Protein AF-A0A382ZMY6-F1 (afdb_monomer)

Organism: NCBI:txid408172

Radius of gyration: 26.21 Å; Cα contacts (8 Å, |Δi|>4): 134; chains: 1; bounding box: 70×37×86 Å

Foldseek 3Di:
DVVVVVVVVVVVVVVVVVCVVVVVVVVVVVLVVQVVVLVVVLVVVLVVLVVVCPPPVNVVPDDPLVSCCVNPPLSVLLSCLPRVLVVLLVVLVVVVVVLVVVCCVPPVVCPVVVVVLVVLLVVLCVVLVVLLLVLLLVLVVLSSVLSVLVVVCVVCVVVCVVVVVVVVSVVVNVVSVVSNVVSVVVNVVSLCVSLVSLVVVLVVVVVVVVVVVVVVVDPPCDVVVVVSSVVSSVSVSVSSSSNSVSVSSNSSSVSD

Secondary structure (DSSP, 8-state):
-HHHHHHHHHHHHHHHHHHHHHHHHHHHHHHHHHHHHHHHHHHHHHHHHHHHHTSHHHHTTS-HHHHHHIIIIIHHHHHIIIIIHHHHHHHHHHHHHHHHHHHHHH-GGGTTHHHHHHHHHHHHHHHHHHHHHHHHHHHHHHHHHHHHHHHHHHHTHHHHHHTT-HHHHHHHHHHHHHHHHHHHHHHHHHHHHHHHHHHHHHHHHHHHHHHHHHHTT-TT--HHHHHHHHHHHHHHHHHHHHHHHHHHHH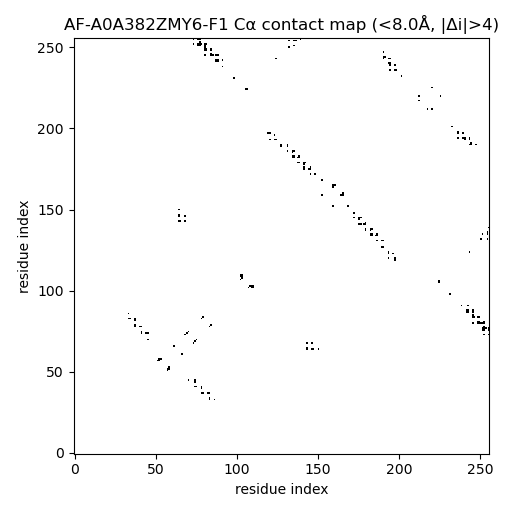HHHHH-

Sequence (256 aa):
EYLSFLQNKAYITLIFLSFYLIKPIALASLIYKLQKTVGQAHTRLLSDIFSKSFDVDVYSKEKSSNLIRIYSRDSLVFIHSFLVQASVLATELVIFIFLFSGIVYYQPGAIWLFPILATLVFIGYYLIKKRVTIWSKDIQKYDSKMIKGIQESHSAHDEITIYQVFNGFSLRMKDIFNRKTSTYAKVESLMQMPRLLLETILIVLIVLTVYYASQMNSEIINPSTAVFIVVAVFRLLPMANKATQSLGWFRNGMVA

Nearest PDB structures (foldseek):
  9csi-assembly1_A  TM=7.922E-01  e=1.158E-04  Acinetobacter baumannii
  6qv1-assembly1_B  TM=6.874E-01  e=1.623E-04  Thermotoga maritima MSB8
  6rak-assembly1_B  TM=8.448E-01  e=1.425E-03  Thermus thermophilus
  7sgr-assembly1_E  TM=7.506E-01  e=7.606E-04  Escherichia coli CFT073
  6quz-assembly1_B  TM=6.828E-01  e=6.581E-04  Thermotoga maritima MSB8

pLDDT: mean 76.8, std 9.59, range [45.28, 94.0]

Mean predicted aligned error: 10.14 Å

Structure (mmCIF, N/CA/C/O backbone):
data_AF-A0A382ZMY6-F1
#
_entry.id   AF-A0A382ZMY6-F1
#
loop_
_atom_site.group_PDB
_atom_site.id
_atom_site.type_symbol
_atom_site.label_atom_id
_atom_site.label_alt_id
_atom_site.label_comp_id
_atom_site.label_asym_id
_atom_site.label_entity_id
_atom_site.label_seq_id
_atom_site.pdbx_PDB_ins_code
_atom_site.Cartn_x
_atom_site.Cartn_y
_atom_site.Cartn_z
_atom_site.occupancy
_atom_site.B_iso_or_equiv
_atom_site.auth_seq_id
_atom_site.auth_comp_id
_atom_site.auth_asym_id
_atom_site.auth_atom_id
_atom_site.pdbx_PDB_model_num
ATOM 1 N N . GLU A 1 1 ? 23.610 17.994 -45.333 1.00 58.78 1 GLU A N 1
ATOM 2 C CA . GLU A 1 1 ? 23.457 16.829 -44.428 1.00 58.78 1 GLU A CA 1
ATOM 3 C C . GLU A 1 1 ? 23.572 17.149 -42.937 1.00 58.78 1 GLU A C 1
ATOM 5 O O . GLU A 1 1 ? 22.694 16.745 -42.186 1.00 58.78 1 GLU A O 1
ATOM 10 N N . TYR A 1 2 ? 24.587 17.890 -42.474 1.00 50.47 2 TYR A N 1
ATOM 11 C CA . TYR A 1 2 ? 24.759 18.155 -41.032 1.00 50.47 2 TYR A CA 1
ATOM 12 C C . TYR A 1 2 ? 23.632 19.009 -40.409 1.00 50.47 2 TYR A C 1
ATOM 14 O O . TYR A 1 2 ? 23.162 18.718 -39.311 1.00 50.47 2 TYR A O 1
ATOM 22 N N . LEU A 1 3 ? 23.139 20.025 -41.131 1.00 55.62 3 LEU A N 1
ATOM 23 C CA . LEU A 1 3 ? 22.036 20.884 -40.668 1.00 55.62 3 LEU A CA 1
ATOM 24 C C . LEU A 1 3 ? 20.692 20.139 -40.592 1.00 55.62 3 LEU A C 1
ATOM 26 O O . LEU A 1 3 ? 19.954 20.296 -39.622 1.00 55.62 3 LEU A O 1
ATOM 30 N N . SER A 1 4 ? 20.397 19.291 -41.582 1.00 61.28 4 SER A N 1
ATOM 31 C CA . SER A 1 4 ? 19.192 18.452 -41.606 1.00 61.28 4 SER A CA 1
ATOM 32 C C . SER A 1 4 ? 19.229 17.382 -40.510 1.00 61.28 4 SER A C 1
ATOM 34 O O . SER A 1 4 ? 18.206 17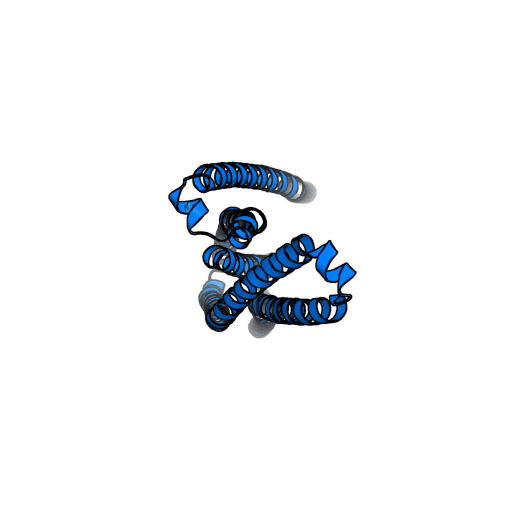.092 -39.900 1.00 61.28 4 SER A O 1
ATOM 36 N N . PHE A 1 5 ? 20.412 16.847 -40.192 1.00 57.53 5 PHE A N 1
ATOM 37 C CA . PHE A 1 5 ? 20.613 15.920 -39.074 1.00 57.53 5 PHE A CA 1
ATOM 38 C C . PHE A 1 5 ? 20.399 16.586 -37.703 1.00 57.53 5 PHE A C 1
ATOM 40 O O . PHE A 1 5 ? 19.744 16.011 -36.831 1.00 57.53 5 PHE A O 1
ATOM 47 N N . LEU A 1 6 ? 20.894 17.816 -37.516 1.00 57.34 6 LEU A N 1
ATOM 48 C CA . LEU A 1 6 ? 20.685 18.596 -36.289 1.00 57.34 6 LEU A CA 1
ATOM 49 C C . LEU A 1 6 ? 19.222 19.020 -36.106 1.00 57.34 6 LEU A C 1
ATOM 51 O O . LEU A 1 6 ? 18.696 18.898 -35.000 1.00 57.34 6 LEU A O 1
ATOM 55 N N . GLN A 1 7 ? 18.542 19.439 -37.178 1.00 70.12 7 GLN A N 1
ATOM 56 C CA . GLN A 1 7 ? 17.104 19.727 -37.136 1.00 70.12 7 GLN A CA 1
ATOM 57 C C . GLN A 1 7 ? 16.299 18.484 -36.745 1.00 70.12 7 GLN A C 1
ATOM 59 O O . GLN A 1 7 ? 15.444 18.572 -35.869 1.00 70.12 7 GLN A O 1
ATOM 64 N N . ASN A 1 8 ? 16.612 17.313 -37.308 1.00 70.44 8 ASN A N 1
ATOM 65 C CA . ASN A 1 8 ? 15.899 16.076 -36.985 1.00 70.44 8 ASN A CA 1
ATOM 66 C C . ASN A 1 8 ? 16.074 15.680 -35.505 1.00 70.44 8 ASN A C 1
ATOM 68 O O . ASN A 1 8 ? 15.110 15.313 -34.834 1.00 70.44 8 ASN A O 1
ATOM 72 N N . LYS A 1 9 ? 17.283 15.847 -34.946 1.00 66.00 9 LYS A N 1
ATOM 73 C CA . LYS A 1 9 ? 17.525 15.652 -33.505 1.00 66.00 9 LYS A CA 1
ATOM 74 C C . LYS A 1 9 ? 16.759 16.649 -32.636 1.00 66.00 9 LYS A C 1
ATOM 76 O O . LYS A 1 9 ? 16.225 16.236 -31.611 1.00 66.00 9 LYS A O 1
ATOM 81 N N . ALA A 1 10 ? 16.677 17.916 -33.044 1.00 71.88 10 ALA A N 1
ATOM 82 C CA . ALA A 1 10 ? 15.918 18.945 -32.332 1.00 71.88 10 ALA A CA 1
ATOM 83 C C . ALA A 1 10 ? 14.402 18.667 -32.333 1.00 71.88 10 ALA A C 1
ATOM 85 O O . ALA A 1 10 ? 13.737 18.861 -31.317 1.00 71.88 10 ALA A O 1
ATOM 86 N N . TYR A 1 11 ? 13.853 18.156 -33.440 1.00 75.44 11 TYR A N 1
ATOM 87 C CA . TYR A 1 11 ? 12.454 17.723 -33.500 1.00 75.44 11 TYR A CA 1
ATOM 88 C C . TYR A 1 11 ? 12.188 16.523 -32.586 1.00 75.44 11 TYR A C 1
ATOM 90 O O . TYR A 1 11 ? 11.213 16.531 -31.835 1.00 75.44 11 TYR A O 1
ATOM 98 N N . ILE A 1 12 ? 13.071 15.519 -32.588 1.00 69.94 12 ILE A N 1
ATOM 99 C CA . ILE A 1 12 ? 12.940 14.341 -31.717 1.00 69.94 12 ILE A CA 1
ATOM 100 C C . ILE A 1 12 ? 13.006 14.745 -30.237 1.00 69.94 12 ILE A C 1
ATOM 102 O O . ILE A 1 12 ? 12.188 14.275 -29.443 1.00 69.94 12 ILE A O 1
ATOM 106 N N . THR A 1 13 ? 13.925 15.636 -29.848 1.00 71.56 13 THR A N 1
ATOM 107 C CA . THR A 1 13 ? 14.010 16.116 -28.460 1.00 71.56 13 THR A CA 1
ATOM 108 C C . THR A 1 13 ? 12.796 16.948 -28.060 1.00 71.56 13 THR A C 1
ATOM 110 O O . THR A 1 13 ? 12.290 16.754 -26.956 1.00 71.56 13 THR A O 1
ATOM 113 N N . LEU A 1 14 ? 12.267 17.805 -28.940 1.00 78.00 14 LEU A N 1
ATOM 114 C CA . LEU A 1 14 ? 11.031 18.557 -28.689 1.00 78.00 14 LEU A CA 1
ATOM 115 C C . LEU A 1 14 ? 9.815 17.643 -28.512 1.00 78.00 14 LEU A C 1
ATOM 117 O O . LEU A 1 14 ? 9.043 17.830 -27.571 1.00 78.00 14 LEU A O 1
ATOM 121 N N . ILE A 1 15 ? 9.662 16.624 -29.363 1.00 75.69 15 ILE A N 1
ATOM 122 C CA . ILE A 1 15 ? 8.586 15.630 -29.242 1.00 75.69 15 ILE A CA 1
ATOM 123 C C . ILE A 1 15 ? 8.706 14.893 -27.906 1.00 75.69 15 ILE A C 1
ATOM 125 O O . ILE A 1 15 ? 7.728 14.798 -27.163 1.00 75.69 15 ILE A O 1
ATOM 129 N N . PHE A 1 16 ? 9.907 14.433 -27.554 1.00 67.94 16 PHE A N 1
ATOM 130 C CA . PHE A 1 16 ? 10.145 13.734 -26.294 1.00 67.94 16 PHE A CA 1
ATOM 131 C C . PHE A 1 16 ? 9.830 14.621 -25.080 1.00 67.94 16 PHE A C 1
ATOM 133 O O . PHE A 1 16 ? 9.148 14.191 -24.149 1.00 67.94 16 PHE A O 1
ATOM 140 N N . LEU A 1 17 ? 10.252 15.886 -25.114 1.00 71.12 17 LEU A N 1
ATOM 141 C CA . LEU A 1 17 ? 10.010 16.850 -24.044 1.00 71.12 17 LEU A CA 1
ATOM 142 C C . LEU A 1 17 ? 8.514 17.181 -23.914 1.00 71.12 17 LEU A C 1
ATOM 144 O O . LEU A 1 17 ? 7.982 17.184 -22.805 1.00 71.12 17 LEU A O 1
ATOM 148 N N . SER A 1 18 ? 7.806 17.343 -25.037 1.00 73.00 18 SER A N 1
ATOM 149 C CA . SER A 1 18 ? 6.352 17.544 -25.046 1.00 73.00 18 SER A CA 1
ATOM 150 C C . SER A 1 18 ? 5.601 16.353 -24.439 1.00 73.00 18 SER A C 1
ATOM 152 O O . SER A 1 18 ? 4.724 16.540 -23.595 1.00 73.00 18 SER A O 1
ATOM 154 N N . PHE A 1 19 ? 6.002 15.119 -24.767 1.00 78.25 19 PHE A N 1
ATOM 155 C CA . PHE A 1 19 ? 5.413 13.911 -24.195 1.00 78.25 19 PHE A CA 1
ATOM 156 C C . PHE A 1 19 ? 5.601 13.855 -22.673 1.00 78.25 19 PHE A C 1
ATOM 158 O O . PHE A 1 19 ? 4.655 13.556 -21.942 1.00 78.25 19 PHE A O 1
ATOM 165 N N . TYR A 1 20 ? 6.796 14.189 -22.178 1.00 72.56 20 TYR A N 1
ATOM 166 C CA . TYR A 1 20 ? 7.088 14.207 -20.743 1.00 72.56 20 TYR A CA 1
ATOM 167 C C . TYR A 1 20 ? 6.368 15.321 -19.974 1.00 72.56 20 TYR A C 1
ATOM 169 O O . TYR A 1 20 ? 6.127 15.144 -18.782 1.00 72.56 20 TYR A O 1
ATOM 177 N N . LEU A 1 21 ? 5.980 16.419 -20.629 1.00 76.06 21 LEU A N 1
ATOM 178 C CA . LEU A 1 21 ? 5.174 17.485 -20.022 1.00 76.06 21 LEU A CA 1
ATOM 179 C C . LEU A 1 21 ? 3.670 17.175 -20.038 1.00 76.06 21 LEU A C 1
ATOM 181 O O . LEU A 1 21 ? 2.973 17.446 -19.061 1.00 76.06 21 LEU A O 1
ATOM 185 N N . ILE A 1 22 ? 3.163 16.563 -21.112 1.00 82.62 22 ILE A N 1
ATOM 186 C CA . ILE A 1 22 ? 1.732 16.248 -21.268 1.00 82.62 22 ILE A CA 1
ATOM 187 C C . ILE A 1 22 ? 1.337 15.028 -20.426 1.00 82.62 22 ILE A C 1
ATOM 189 O O . ILE A 1 22 ? 0.275 15.008 -19.797 1.00 82.62 22 ILE A O 1
ATOM 193 N N . LYS A 1 23 ? 2.196 14.002 -20.374 1.00 79.25 23 LYS A N 1
ATOM 194 C CA . LYS A 1 23 ? 1.919 12.740 -19.674 1.00 79.25 23 LYS A CA 1
ATOM 195 C C . LYS A 1 23 ? 1.529 12.927 -18.194 1.00 79.25 23 LYS A C 1
ATOM 197 O O . LYS A 1 23 ? 0.541 12.314 -17.788 1.00 79.25 23 LYS A O 1
ATOM 202 N N . PRO A 1 24 ? 2.236 13.728 -17.372 1.00 76.44 24 PRO A N 1
ATOM 203 C CA . PRO A 1 24 ? 1.854 13.976 -15.983 1.00 76.44 24 PRO A CA 1
ATOM 204 C C . PRO A 1 24 ? 0.460 14.585 -15.844 1.00 76.44 24 PRO A C 1
ATOM 206 O O . PRO A 1 24 ? -0.291 14.172 -14.967 1.00 76.44 24 PRO A O 1
ATOM 209 N N . ILE A 1 25 ? 0.092 15.512 -16.732 1.00 81.62 25 ILE A N 1
ATOM 210 C CA . ILE A 1 25 ? -1.217 16.177 -16.716 1.00 81.62 25 ILE A CA 1
ATOM 211 C C . ILE A 1 25 ? -2.325 15.165 -17.037 1.00 81.62 25 ILE A C 1
ATOM 213 O O . ILE A 1 25 ? -3.325 15.084 -16.321 1.00 81.62 25 ILE A O 1
ATOM 217 N N . ALA A 1 26 ? -2.123 14.335 -18.066 1.00 81.50 26 ALA A N 1
ATOM 218 C CA . ALA A 1 26 ? -3.061 13.272 -18.425 1.00 81.50 26 ALA A CA 1
ATOM 219 C C . ALA A 1 26 ? -3.229 12.242 -17.291 1.00 81.50 26 ALA A C 1
ATOM 221 O O . ALA A 1 26 ? -4.354 11.885 -16.935 1.00 81.50 26 ALA A O 1
ATOM 222 N N . LEU A 1 27 ? -2.121 11.809 -16.674 1.00 75.19 27 LEU A N 1
ATOM 223 C CA . LEU A 1 27 ? -2.140 10.886 -15.535 1.00 75.19 27 LEU A CA 1
ATOM 224 C C . LEU A 1 27 ? -2.822 11.500 -14.308 1.00 75.19 27 LEU A C 1
ATOM 226 O O . LEU A 1 27 ? -3.622 10.825 -13.667 1.00 75.19 27 LEU A O 1
ATOM 230 N N . ALA A 1 28 ? -2.559 12.770 -13.997 1.00 76.19 28 ALA A N 1
ATOM 231 C CA . ALA A 1 28 ? -3.204 13.470 -12.889 1.00 76.19 28 ALA A CA 1
ATOM 232 C C . ALA A 1 28 ? -4.726 13.559 -13.088 1.00 76.19 28 ALA A C 1
ATOM 234 O O . ALA A 1 28 ? -5.488 13.272 -12.164 1.00 76.19 28 ALA A O 1
ATOM 235 N N . SER A 1 29 ? -5.178 13.871 -14.308 1.00 79.94 29 SER A N 1
ATOM 236 C CA . SER A 1 29 ? -6.606 13.885 -14.651 1.00 79.94 29 SER A CA 1
ATOM 237 C C . SER A 1 29 ? -7.252 12.504 -14.487 1.00 79.94 29 SER A C 1
ATOM 239 O O . SER A 1 29 ? -8.339 12.390 -13.916 1.00 79.94 29 SER A O 1
ATOM 241 N N . LEU A 1 30 ? -6.573 11.444 -14.938 1.00 79.88 30 LEU A N 1
ATOM 242 C CA . LEU A 1 30 ? -7.043 10.067 -14.790 1.00 79.88 30 LEU A CA 1
ATOM 243 C C . LEU A 1 30 ? -7.157 9.674 -13.313 1.00 79.88 30 LEU A C 1
ATOM 245 O O . LEU A 1 30 ? -8.202 9.174 -12.900 1.00 79.88 30 LEU A O 1
ATOM 249 N N . ILE A 1 31 ? -6.127 9.959 -12.510 1.00 76.94 31 ILE A N 1
ATOM 250 C CA . ILE A 1 31 ? -6.124 9.695 -11.064 1.00 76.94 31 ILE A CA 1
ATOM 251 C C . ILE A 1 31 ? -7.288 10.423 -10.387 1.00 76.94 31 ILE A C 1
ATOM 253 O O . ILE A 1 31 ? -8.006 9.815 -9.596 1.00 76.94 31 ILE A O 1
ATOM 257 N N . TYR A 1 32 ? -7.527 11.692 -10.723 1.00 84.75 32 TYR A N 1
ATOM 258 C CA . TYR A 1 32 ? -8.635 12.458 -10.155 1.00 84.75 32 TYR A CA 1
ATOM 259 C C . TYR A 1 32 ? -10.005 11.850 -10.493 1.00 84.75 32 TYR A C 1
ATOM 261 O O . TYR A 1 32 ? -10.823 11.632 -9.598 1.00 84.75 32 TYR A O 1
ATOM 269 N N . LYS A 1 33 ? -10.257 11.525 -11.770 1.00 85.44 33 LYS A N 1
ATOM 270 C CA . LYS A 1 33 ? -11.514 10.881 -12.201 1.00 85.44 33 LYS A CA 1
ATOM 271 C C . LYS A 1 33 ? -11.734 9.547 -11.489 1.00 85.44 33 LYS A C 1
ATOM 273 O O . LYS A 1 33 ? -12.853 9.237 -11.071 1.00 85.44 33 LYS A O 1
ATOM 278 N N . LEU A 1 34 ? -10.661 8.781 -11.323 1.00 82.31 34 LEU A N 1
ATOM 279 C CA . LEU A 1 34 ? -10.688 7.503 -10.634 1.00 82.31 34 LEU A CA 1
ATOM 280 C C . LEU A 1 34 ? -11.036 7.676 -9.149 1.00 82.31 34 LEU A C 1
ATOM 282 O O . LEU A 1 34 ? -11.985 7.057 -8.677 1.00 82.31 34 LEU A O 1
ATOM 286 N N . GLN A 1 35 ? -10.364 8.589 -8.440 1.00 77.75 35 GLN A N 1
ATOM 287 C CA . GLN A 1 35 ? -10.659 8.899 -7.034 1.00 77.75 35 GLN A CA 1
ATOM 288 C C . GLN A 1 35 ? -12.089 9.412 -6.832 1.00 77.75 35 GLN A C 1
ATOM 290 O O . GLN A 1 35 ? -12.764 9.019 -5.883 1.00 77.75 35 GLN A O 1
ATOM 295 N N . LYS A 1 36 ? -12.602 10.228 -7.758 1.00 85.50 36 LYS A N 1
ATOM 296 C CA . LYS A 1 36 ? -13.996 10.685 -7.720 1.00 85.50 36 LYS A CA 1
ATOM 297 C C . LYS A 1 36 ? -14.986 9.520 -7.836 1.00 85.50 36 LYS A C 1
ATOM 299 O O . LYS A 1 36 ? -15.976 9.487 -7.109 1.00 85.50 36 LYS A O 1
ATOM 304 N N . THR A 1 37 ? -14.707 8.555 -8.712 1.00 83.94 37 THR A N 1
ATOM 305 C CA . THR A 1 37 ? -15.543 7.354 -8.894 1.00 83.94 37 THR A CA 1
ATOM 306 C C . THR A 1 37 ? -15.521 6.465 -7.649 1.00 83.94 37 THR A C 1
ATOM 308 O O . THR A 1 37 ? -16.566 6.002 -7.195 1.00 83.94 37 THR A O 1
ATOM 311 N N . VAL A 1 38 ? -14.341 6.285 -7.048 1.00 81.94 38 VAL A N 1
ATOM 312 C CA . VAL A 1 38 ? -14.167 5.576 -5.770 1.00 81.94 38 VAL A CA 1
ATOM 313 C C . VAL A 1 38 ? -14.974 6.247 -4.657 1.00 81.94 38 VAL A C 1
ATOM 315 O O . VAL A 1 38 ? -15.698 5.564 -3.935 1.00 81.94 38 VAL A O 1
ATOM 318 N N . GLY A 1 39 ? -14.913 7.578 -4.551 1.00 80.94 39 GLY A N 1
ATOM 319 C CA . GLY A 1 39 ? -15.685 8.335 -3.564 1.00 80.94 39 GLY A CA 1
ATOM 320 C C . GLY A 1 39 ? -17.194 8.140 -3.721 1.00 80.94 39 GLY A C 1
ATOM 321 O O . GLY A 1 39 ? -17.890 7.882 -2.744 1.00 80.94 39 GLY A O 1
ATOM 322 N N . GLN A 1 40 ? -17.705 8.161 -4.955 1.00 86.25 40 GLN A N 1
ATOM 323 C CA . GLN A 1 40 ? -19.123 7.892 -5.224 1.00 86.25 40 GLN A CA 1
ATOM 324 C C . GLN A 1 40 ? -19.535 6.464 -4.838 1.00 86.25 40 GLN A C 1
ATOM 326 O O . GLN A 1 40 ? -20.620 6.265 -4.288 1.00 86.25 40 GLN A O 1
ATOM 331 N N . ALA A 1 41 ? -18.680 5.471 -5.100 1.00 83.75 41 ALA A N 1
ATOM 332 C CA . ALA A 1 41 ? -18.916 4.096 -4.668 1.00 83.75 41 ALA A CA 1
ATOM 333 C C . ALA A 1 41 ? -18.951 3.983 -3.133 1.00 83.75 41 ALA A C 1
ATOM 335 O O . ALA A 1 41 ? -19.815 3.289 -2.597 1.00 83.75 41 ALA A O 1
ATOM 336 N N . HIS A 1 42 ? -18.080 4.714 -2.424 1.00 83.06 42 HIS A N 1
ATOM 337 C CA . HIS A 1 42 ? -18.089 4.767 -0.958 1.00 83.06 42 HIS A CA 1
ATOM 338 C C . HIS A 1 42 ? -19.392 5.340 -0.415 1.00 83.06 42 HIS A C 1
ATOM 340 O O . HIS A 1 42 ? -19.996 4.742 0.471 1.00 83.06 42 HIS A O 1
ATOM 346 N N . THR A 1 43 ? -19.864 6.457 -0.972 1.00 84.38 43 THR A N 1
ATOM 347 C CA . THR A 1 43 ? -21.125 7.078 -0.544 1.00 84.38 43 THR A CA 1
ATOM 348 C C . THR A 1 43 ? -22.310 6.131 -0.731 1.00 84.38 43 THR A C 1
ATOM 350 O O . THR A 1 43 ? -23.158 6.035 0.153 1.00 84.38 43 THR A O 1
ATOM 353 N N . ARG A 1 44 ? -22.355 5.382 -1.843 1.00 86.38 44 ARG A N 1
ATOM 354 C CA . ARG A 1 44 ? -23.399 4.370 -2.081 1.00 86.38 44 ARG A CA 1
ATOM 355 C C . ARG A 1 44 ? -23.340 3.235 -1.061 1.00 86.38 44 ARG A C 1
ATOM 357 O O . ARG A 1 44 ? -24.374 2.877 -0.511 1.00 86.38 44 ARG A O 1
ATOM 364 N N . LEU A 1 45 ? -22.144 2.711 -0.786 1.00 83.44 45 LEU A N 1
ATOM 365 C CA . LEU A 1 45 ? -21.939 1.664 0.218 1.00 83.44 45 LEU A CA 1
ATOM 366 C C . LEU A 1 45 ? -22.392 2.134 1.609 1.00 83.44 45 LEU A C 1
ATOM 368 O O . LEU A 1 45 ? -23.134 1.429 2.281 1.00 83.44 45 LEU A O 1
ATOM 372 N N . LEU A 1 46 ? -21.978 3.334 2.027 1.00 83.25 46 LEU A N 1
ATOM 373 C CA . LEU A 1 46 ? -22.374 3.914 3.313 1.00 83.25 46 LEU A CA 1
ATOM 374 C C . LEU A 1 46 ? -23.887 4.095 3.415 1.00 83.25 46 LEU A C 1
ATOM 376 O O . LEU A 1 46 ? -24.462 3.749 4.442 1.00 83.25 46 LEU A O 1
ATOM 380 N N . SER A 1 47 ? -24.528 4.594 2.356 1.00 84.25 47 SER A N 1
ATOM 381 C CA . SER A 1 47 ? -25.983 4.750 2.310 1.00 84.25 47 SER A CA 1
ATOM 382 C C . SER A 1 47 ? -26.709 3.407 2.442 1.00 84.25 47 SER A C 1
ATOM 384 O O . SER A 1 47 ? -27.702 3.324 3.161 1.00 84.25 47 SER A O 1
ATOM 386 N N . ASP A 1 48 ? -26.215 2.359 1.776 1.00 85.56 48 ASP A N 1
ATOM 387 C CA . ASP A 1 48 ? -26.800 1.015 1.845 1.00 85.56 48 ASP A CA 1
ATOM 388 C C . ASP A 1 48 ? -26.629 0.401 3.243 1.00 85.56 48 ASP A C 1
ATOM 390 O O . ASP A 1 48 ? -27.611 -0.019 3.855 1.00 85.56 48 ASP A O 1
ATOM 394 N N . ILE A 1 49 ? -25.411 0.436 3.805 1.00 81.75 49 ILE A N 1
ATOM 395 C CA . ILE A 1 49 ? -25.136 -0.053 5.169 1.00 81.75 49 ILE A CA 1
ATOM 396 C C . ILE A 1 49 ? -25.989 0.706 6.192 1.00 81.75 49 ILE A C 1
ATOM 398 O O . ILE A 1 49 ? -26.589 0.080 7.065 1.00 81.75 49 ILE A O 1
ATOM 402 N N . PHE A 1 50 ? -26.086 2.034 6.060 1.00 81.88 50 PHE A N 1
ATOM 403 C CA . PHE A 1 50 ? -26.908 2.864 6.937 1.00 81.88 50 PHE A CA 1
ATOM 404 C C . PHE A 1 50 ? -28.364 2.412 6.912 1.00 81.88 50 PHE A C 1
ATOM 406 O O . PHE A 1 50 ? -28.911 2.093 7.966 1.00 81.88 50 PHE A O 1
ATOM 413 N N . SER A 1 51 ? -28.959 2.285 5.723 1.00 83.44 51 SER A N 1
ATOM 414 C CA . SER A 1 51 ? -30.351 1.847 5.579 1.00 83.44 51 SER A CA 1
ATOM 415 C C . SER A 1 51 ? -30.609 0.452 6.167 1.00 83.44 51 SER A C 1
ATOM 417 O O . SER A 1 51 ? -31.583 0.272 6.892 1.00 83.44 51 SER A O 1
ATOM 419 N N . LYS A 1 52 ? -29.697 -0.508 5.954 1.00 81.50 52 LYS A N 1
ATOM 420 C CA . LYS A 1 52 ? -29.801 -1.878 6.490 1.00 81.50 52 LYS A CA 1
ATOM 421 C C . LYS A 1 52 ? -29.599 -1.965 8.000 1.00 81.50 52 LYS A C 1
ATOM 423 O O . LYS A 1 52 ? -30.103 -2.886 8.628 1.00 81.50 52 LYS A O 1
ATOM 428 N N . SER A 1 53 ? -28.866 -1.032 8.603 1.00 72.50 53 SER A N 1
ATOM 429 C CA . SER A 1 53 ? -28.622 -1.060 10.050 1.00 72.50 53 SER A CA 1
ATOM 430 C C . SER A 1 53 ? -29.834 -0.697 10.904 1.00 72.50 53 SER A C 1
ATOM 432 O O . SER A 1 53 ? -29.842 -1.018 12.089 1.00 72.50 53 SER A O 1
ATOM 434 N N . PHE A 1 54 ? -30.842 -0.047 10.312 1.00 72.50 54 PHE A N 1
ATOM 435 C CA . PHE A 1 54 ? -32.122 0.240 10.964 1.00 72.50 54 PHE A CA 1
ATOM 436 C C . PHE A 1 54 ? -33.120 -0.915 10.855 1.00 72.50 54 PHE A C 1
ATOM 438 O O . PHE A 1 54 ? -34.210 -0.824 11.416 1.00 72.50 54 PHE A O 1
ATOM 445 N N . ASP A 1 55 ? -32.755 -2.000 10.169 1.00 79.69 55 ASP A N 1
ATOM 446 C CA . ASP A 1 55 ? -33.560 -3.211 10.157 1.00 79.69 55 ASP A CA 1
ATOM 447 C C . ASP A 1 55 ? -33.517 -3.882 11.544 1.00 79.69 55 ASP A C 1
ATOM 449 O O . ASP A 1 55 ? -32.452 -4.019 12.163 1.00 79.69 55 ASP A O 1
ATOM 453 N N . VAL A 1 56 ? -34.690 -4.261 12.057 1.00 61.03 56 VAL A N 1
ATOM 454 C CA . VAL A 1 56 ? -34.921 -4.563 13.487 1.00 61.03 56 VAL A CA 1
ATOM 455 C C . VAL A 1 56 ? -34.037 -5.718 13.978 1.00 61.03 56 VAL A C 1
ATOM 457 O O . VAL A 1 56 ? -33.512 -5.686 15.094 1.00 61.03 56 VAL A O 1
ATOM 460 N N . ASP A 1 57 ? -33.791 -6.702 13.113 1.00 67.38 57 ASP A N 1
ATOM 461 C CA . ASP A 1 57 ? -32.974 -7.881 13.410 1.00 67.38 57 ASP A CA 1
ATOM 462 C C . ASP A 1 57 ? -31.469 -7.592 13.519 1.00 67.38 57 ASP A C 1
ATOM 464 O O . ASP A 1 57 ? -30.753 -8.299 14.236 1.00 67.38 57 ASP A O 1
ATOM 468 N N . VAL A 1 58 ? -30.972 -6.572 12.813 1.00 63.28 58 VAL A N 1
ATOM 469 C CA . VAL A 1 58 ? -29.543 -6.220 12.774 1.00 63.28 58 VAL A CA 1
ATOM 470 C C . VAL A 1 58 ? -29.197 -5.311 13.948 1.00 63.28 58 VAL A C 1
ATOM 472 O O . VAL A 1 58 ? -28.211 -5.553 14.651 1.00 63.28 58 VAL A O 1
ATOM 475 N N . TYR A 1 59 ? -30.045 -4.315 14.219 1.00 64.44 59 TY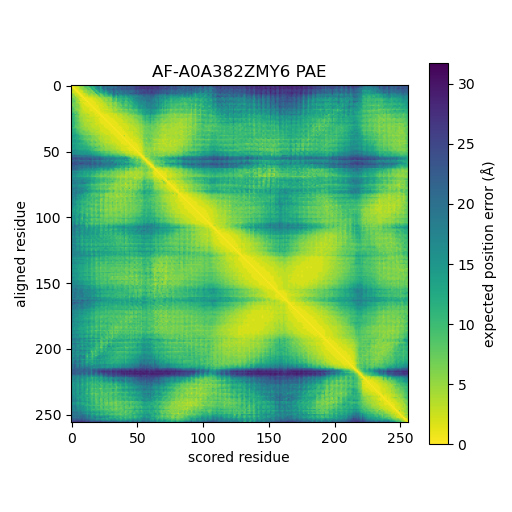R A N 1
ATOM 476 C CA . TYR A 1 59 ? -29.834 -3.364 15.309 1.00 64.44 59 TYR A CA 1
ATOM 477 C C . TYR A 1 59 ? -29.837 -4.040 16.688 1.00 64.44 59 TYR A C 1
ATOM 479 O O . TYR A 1 59 ? -29.050 -3.682 17.561 1.00 64.44 59 TYR A O 1
ATOM 487 N N . SER A 1 60 ? -30.679 -5.062 16.884 1.00 61.50 60 SER A N 1
ATOM 488 C CA . SER A 1 60 ? -30.770 -5.776 18.164 1.00 61.50 60 SER A CA 1
ATOM 489 C C . SER A 1 60 ? -29.603 -6.739 18.432 1.00 61.50 60 SER A C 1
ATOM 491 O O . SER A 1 60 ? -29.401 -7.126 19.585 1.00 61.50 60 SER A O 1
ATOM 493 N N . LYS A 1 61 ? -28.862 -7.174 17.403 1.00 68.38 61 LYS A N 1
ATOM 494 C CA . LYS A 1 61 ? -27.801 -8.195 17.528 1.00 68.38 61 LYS A CA 1
ATOM 495 C C . LYS A 1 61 ? -26.393 -7.606 17.572 1.00 68.38 61 LYS A C 1
ATOM 497 O O . LYS A 1 61 ? -25.504 -8.207 18.176 1.00 68.38 61 LYS A O 1
ATOM 502 N N . GLU A 1 62 ? -26.182 -6.440 16.967 1.00 71.81 62 GLU A N 1
ATOM 503 C CA . GLU A 1 62 ? -24.863 -5.816 16.872 1.00 71.81 62 GLU A CA 1
ATOM 504 C C . GLU A 1 62 ? -24.631 -4.728 17.924 1.00 71.81 62 GLU A C 1
ATOM 506 O O . GLU A 1 62 ? -25.501 -3.928 18.260 1.00 71.81 62 GLU A O 1
ATOM 511 N N . LYS A 1 63 ? -23.402 -4.659 18.446 1.00 74.62 63 LYS A N 1
ATOM 512 C CA . LYS A 1 63 ? -23.017 -3.602 19.393 1.00 74.62 63 LYS A CA 1
ATOM 513 C C . LYS A 1 63 ? -22.880 -2.275 18.650 1.00 74.62 63 LYS A C 1
ATOM 515 O O . LYS A 1 63 ? -22.206 -2.217 17.623 1.00 74.62 63 LYS A O 1
ATOM 520 N N . SER A 1 64 ? -23.386 -1.185 19.227 1.00 74.88 64 SER A N 1
ATOM 521 C CA . SER A 1 64 ? -23.247 0.170 18.659 1.00 74.88 64 SER A CA 1
ATOM 522 C C . SER A 1 64 ? -21.789 0.545 18.354 1.00 74.88 64 SER A C 1
ATOM 524 O O . SER A 1 64 ? -21.506 1.117 17.305 1.00 74.88 64 SER A O 1
ATOM 526 N N . SER A 1 65 ? -20.839 0.114 19.192 1.00 72.62 65 SER A N 1
ATOM 527 C CA . SER A 1 65 ? -19.400 0.294 18.955 1.00 72.62 65 SER A CA 1
ATOM 528 C C . SER A 1 65 ? -18.894 -0.393 17.677 1.00 72.62 65 SER A C 1
ATOM 530 O O . SER A 1 65 ? -17.979 0.116 17.033 1.00 72.62 65 SER A O 1
ATOM 532 N N . ASN A 1 66 ? -19.466 -1.545 17.302 1.00 74.94 66 ASN A N 1
ATOM 533 C CA . ASN A 1 66 ? -19.128 -2.241 16.056 1.00 74.94 66 ASN A CA 1
ATOM 534 C C . ASN A 1 66 ? -19.700 -1.493 14.852 1.00 74.94 66 ASN A C 1
ATOM 536 O O . ASN A 1 66 ? -18.981 -1.271 13.884 1.00 74.94 66 ASN A O 1
ATOM 540 N N . LEU A 1 67 ? -20.959 -1.054 14.929 1.00 77.12 67 LEU A N 1
ATOM 541 C CA . LEU A 1 67 ? -21.599 -0.286 13.858 1.00 77.12 67 LEU A CA 1
ATOM 542 C C . LEU A 1 67 ? -20.845 1.026 13.595 1.00 77.12 67 LEU A C 1
ATOM 544 O O . LEU A 1 67 ? -20.507 1.325 12.453 1.00 77.12 67 LEU A O 1
ATOM 548 N N . ILE A 1 68 ? -20.470 1.759 14.648 1.00 77.06 68 ILE A N 1
ATOM 549 C CA . ILE A 1 68 ? -19.653 2.977 14.532 1.00 77.06 68 ILE A CA 1
ATOM 550 C C . ILE A 1 68 ? -18.301 2.674 13.871 1.00 77.06 68 ILE A C 1
ATOM 552 O O . ILE A 1 68 ? -17.856 3.444 13.017 1.00 77.06 68 ILE A O 1
ATOM 556 N N . ARG A 1 69 ? -17.654 1.550 14.210 1.00 78.50 69 ARG A N 1
ATOM 557 C CA . ARG A 1 69 ? -16.404 1.110 13.564 1.00 78.50 69 ARG A CA 1
ATOM 558 C C . ARG A 1 69 ? -16.601 0.839 12.069 1.00 78.50 69 ARG A C 1
ATOM 560 O O . ARG A 1 69 ? -15.778 1.278 11.266 1.00 78.50 69 ARG A O 1
ATOM 567 N N . ILE A 1 70 ? -17.703 0.183 11.699 1.00 79.44 70 ILE A N 1
ATOM 568 C CA . ILE A 1 70 ? -18.044 -0.114 10.302 1.00 79.44 70 ILE A CA 1
ATOM 569 C C . ILE A 1 70 ? -18.239 1.184 9.508 1.00 79.44 70 ILE A C 1
ATOM 571 O O . ILE A 1 70 ? -17.636 1.350 8.445 1.00 79.44 70 ILE A O 1
ATOM 575 N N . TYR A 1 71 ? -19.005 2.139 10.044 1.00 78.56 71 TYR A N 1
ATOM 576 C CA . TYR A 1 71 ? -19.248 3.425 9.384 1.00 78.56 71 TYR A CA 1
ATOM 577 C C . TYR A 1 71 ? -17.991 4.274 9.246 1.00 78.56 71 TYR A C 1
ATOM 579 O O . TYR A 1 71 ? -17.688 4.754 8.157 1.00 78.56 71 TYR A O 1
ATOM 587 N N . SER A 1 72 ? -17.260 4.455 10.343 1.00 73.50 72 SER A N 1
ATOM 588 C CA . SER A 1 72 ? -16.142 5.400 10.401 1.00 73.50 72 SER A CA 1
ATOM 589 C C . SER A 1 72 ? -14.869 4.873 9.746 1.00 73.50 72 SER A C 1
ATOM 591 O O . SER A 1 72 ? -14.127 5.646 9.142 1.00 73.50 72 SER A O 1
ATOM 593 N N . ARG A 1 73 ? -14.597 3.569 9.870 1.00 73.69 73 ARG A N 1
ATOM 594 C CA . ARG A 1 73 ? -13.292 2.999 9.540 1.00 73.69 73 ARG A CA 1
ATOM 595 C C . ARG A 1 73 ? -13.379 1.888 8.513 1.00 73.69 73 ARG A C 1
ATOM 597 O O . ARG A 1 73 ? -12.729 1.996 7.478 1.00 73.69 73 ARG A O 1
ATOM 604 N N . ASP A 1 74 ? -14.147 0.835 8.777 1.00 76.50 74 ASP A N 1
ATOM 605 C CA . ASP A 1 74 ? -14.047 -0.380 7.961 1.00 76.50 74 ASP A CA 1
ATOM 606 C C . ASP A 1 74 ? -14.600 -0.146 6.542 1.00 76.50 74 ASP A C 1
ATOM 608 O O . ASP A 1 74 ? -13.979 -0.583 5.578 1.00 76.50 74 ASP A O 1
ATOM 612 N N . SER A 1 75 ? -15.662 0.657 6.377 1.00 76.81 75 SER A N 1
ATOM 613 C CA . SER A 1 75 ? -16.184 1.042 5.052 1.00 76.81 75 SER A CA 1
ATOM 614 C C . SER A 1 75 ? -15.167 1.830 4.210 1.00 76.81 75 SER A C 1
ATOM 616 O O . SER A 1 75 ? -14.988 1.564 3.019 1.00 76.81 75 SER A O 1
ATOM 618 N N . LEU A 1 76 ? -14.464 2.777 4.840 1.00 77.00 76 LEU A N 1
ATOM 619 C CA . LEU A 1 76 ? -13.461 3.621 4.195 1.00 77.00 76 LEU A CA 1
ATOM 620 C C . LEU A 1 76 ? -12.227 2.796 3.837 1.00 77.00 76 LEU A C 1
ATOM 622 O O . LEU A 1 76 ? -11.734 2.868 2.710 1.00 77.00 76 LEU A O 1
ATOM 626 N N . VAL A 1 77 ? -11.761 1.972 4.780 1.00 74.81 77 VAL A N 1
ATOM 627 C CA . VAL A 1 77 ? -10.646 1.050 4.568 1.00 74.81 77 VAL A CA 1
ATOM 628 C C . VAL A 1 77 ? -10.988 0.068 3.458 1.00 74.81 77 VAL A C 1
ATOM 630 O O . VAL A 1 77 ? -10.145 -0.120 2.594 1.00 74.81 77 VAL A O 1
ATOM 633 N N . PHE A 1 78 ? -12.190 -0.505 3.408 1.00 76.19 78 PHE A N 1
ATOM 634 C CA . PHE A 1 78 ? -12.601 -1.439 2.358 1.00 76.19 78 PHE A CA 1
ATOM 635 C C . PHE A 1 78 ? -12.560 -0.797 0.966 1.00 76.19 78 PHE A C 1
ATOM 637 O O . PHE A 1 78 ? -11.890 -1.308 0.067 1.00 76.19 78 PHE A O 1
ATOM 644 N N . ILE A 1 79 ? -13.200 0.364 0.792 1.00 77.31 79 ILE A N 1
ATOM 645 C CA . ILE A 1 79 ? -13.243 1.062 -0.499 1.00 77.31 79 ILE A CA 1
ATOM 646 C C . ILE A 1 79 ? -11.835 1.465 -0.962 1.00 77.31 79 ILE A C 1
ATOM 648 O O . ILE A 1 79 ? -11.460 1.188 -2.106 1.00 77.31 79 ILE A O 1
ATOM 652 N N . HIS A 1 80 ? -11.035 2.085 -0.087 1.00 72.12 80 HIS A N 1
ATOM 653 C CA . HIS A 1 80 ? -9.669 2.486 -0.433 1.00 72.12 80 HIS A CA 1
ATOM 654 C C . HIS A 1 80 ? -8.762 1.276 -0.670 1.00 72.12 80 HIS A C 1
ATOM 656 O O . HIS A 1 80 ? -7.978 1.264 -1.616 1.00 72.12 80 HIS A O 1
ATOM 662 N N . SER A 1 81 ? -8.884 0.234 0.146 1.00 72.25 81 SER A N 1
ATOM 663 C CA . SER A 1 81 ? -8.059 -0.970 0.035 1.00 72.25 81 SER A CA 1
ATOM 664 C C . SER A 1 81 ? -8.393 -1.822 -1.175 1.00 72.25 81 SER A C 1
ATOM 666 O O . SER A 1 81 ? -7.535 -2.579 -1.610 1.00 72.25 81 SER A O 1
ATOM 668 N N . PHE A 1 82 ? -9.616 -1.732 -1.696 1.00 75.44 82 PHE A N 1
ATOM 669 C CA . PHE A 1 82 ? -10.056 -2.543 -2.821 1.00 75.44 82 PHE A CA 1
ATOM 670 C C . PHE A 1 82 ? -10.037 -1.754 -4.131 1.00 75.44 82 PHE A C 1
ATOM 672 O O . PHE A 1 82 ? -9.285 -2.090 -5.040 1.00 75.44 82 PHE A O 1
ATOM 679 N N . LEU A 1 83 ? -10.812 -0.670 -4.244 1.00 73.75 83 LEU A N 1
ATOM 680 C CA . LEU A 1 83 ? -11.001 0.023 -5.523 1.00 73.75 83 LEU A CA 1
ATOM 681 C C . LEU A 1 83 ? -9.788 0.869 -5.926 1.00 73.75 83 LEU A C 1
ATOM 683 O O . LEU A 1 83 ? -9.364 0.828 -7.085 1.00 73.75 83 LEU A O 1
ATOM 687 N N . VAL A 1 84 ? -9.191 1.611 -4.985 1.00 76.50 84 VAL A N 1
ATOM 688 C CA . VAL A 1 84 ? -7.982 2.404 -5.286 1.00 76.50 84 VAL A CA 1
ATOM 689 C C . VAL A 1 84 ? -6.819 1.470 -5.590 1.00 76.50 84 VAL A C 1
ATOM 691 O O . VAL A 1 84 ? -6.106 1.668 -6.571 1.00 76.50 84 VAL A O 1
ATOM 694 N N . GLN A 1 85 ? -6.658 0.415 -4.799 1.00 80.69 85 GLN A N 1
ATOM 695 C CA . GLN A 1 85 ? -5.558 -0.526 -4.969 1.00 80.69 85 GLN A CA 1
ATOM 696 C C . GLN A 1 85 ? -5.689 -1.401 -6.217 1.00 80.69 85 GLN A C 1
ATOM 698 O O . GLN A 1 85 ? -4.676 -1.643 -6.875 1.00 80.69 85 GLN A O 1
ATOM 703 N N . ALA A 1 86 ? -6.908 -1.796 -6.607 1.00 77.00 86 ALA A N 1
ATOM 704 C CA . ALA A 1 86 ? -7.174 -2.441 -7.897 1.00 77.00 86 ALA A CA 1
ATOM 705 C C . ALA A 1 86 ? -6.724 -1.553 -9.055 1.00 77.00 86 ALA A C 1
ATOM 707 O O . ALA A 1 86 ? -6.072 -2.008 -9.991 1.00 77.00 86 ALA A O 1
ATOM 708 N N . SER A 1 87 ? -7.033 -0.263 -8.955 1.00 73.56 87 SER A N 1
ATOM 709 C CA . SER A 1 87 ? -6.686 0.722 -9.973 1.00 73.56 87 SER A CA 1
ATOM 710 C C . SER A 1 87 ? -5.179 0.945 -10.061 1.00 73.56 87 SER A C 1
ATOM 712 O O . SER A 1 87 ? -4.631 0.999 -11.160 1.00 73.56 87 SER A O 1
ATOM 714 N N . VAL A 1 88 ? -4.490 1.000 -8.916 1.00 79.69 88 VAL A N 1
ATOM 715 C CA . VAL A 1 88 ? -3.023 1.035 -8.870 1.00 79.69 88 VAL A CA 1
ATOM 716 C C . VAL A 1 88 ? -2.452 -0.198 -9.570 1.00 79.69 88 VAL A C 1
ATOM 718 O O . VAL A 1 88 ? -1.673 -0.035 -10.504 1.00 79.69 88 VAL A O 1
ATOM 721 N N . LEU A 1 89 ? -2.887 -1.414 -9.220 1.00 78.50 89 LEU A N 1
ATOM 722 C CA . LEU A 1 89 ? -2.397 -2.637 -9.874 1.00 78.50 89 LEU A CA 1
ATOM 723 C C . LEU A 1 89 ? -2.661 -2.645 -11.379 1.00 78.50 89 LEU A C 1
ATOM 725 O O . LEU A 1 89 ? -1.768 -3.009 -12.135 1.00 78.50 89 LEU A O 1
ATOM 729 N N . ALA A 1 90 ? -3.837 -2.201 -11.828 1.00 76.06 90 ALA A N 1
ATOM 730 C CA . ALA A 1 90 ? -4.146 -2.101 -13.251 1.00 76.06 90 ALA A CA 1
ATOM 731 C C . ALA A 1 90 ? -3.168 -1.162 -13.976 1.00 76.06 90 ALA A C 1
ATOM 733 O O . ALA A 1 90 ? -2.633 -1.516 -15.026 1.00 76.06 90 ALA A O 1
ATOM 734 N N . THR A 1 91 ? -2.869 0.007 -13.397 1.00 77.56 91 THR A N 1
ATOM 735 C CA . THR A 1 91 ? -1.882 0.930 -13.982 1.00 77.56 91 THR A CA 1
ATOM 736 C C . THR A 1 91 ? -0.467 0.355 -13.979 1.00 77.56 91 THR A C 1
ATOM 738 O O . THR A 1 91 ? 0.256 0.520 -14.962 1.00 77.56 91 THR A O 1
ATOM 741 N N . GLU A 1 92 ? -0.081 -0.362 -12.922 1.00 80.00 92 GLU A N 1
ATOM 742 C CA . GLU A 1 92 ? 1.233 -0.999 -12.844 1.00 80.00 92 GLU A CA 1
ATOM 743 C C . GLU A 1 92 ? 1.356 -2.170 -13.830 1.00 80.00 92 GLU A C 1
ATOM 745 O O . GLU A 1 92 ? 2.400 -2.328 -14.454 1.00 80.00 92 GLU A O 1
ATOM 750 N N . LEU A 1 93 ? 0.287 -2.934 -14.073 1.00 79.12 93 LEU A N 1
ATOM 751 C CA . LEU A 1 93 ? 0.266 -3.978 -15.102 1.00 79.12 93 LEU A CA 1
ATOM 752 C C . LEU A 1 93 ? 0.469 -3.401 -16.505 1.00 79.12 93 LEU A C 1
ATOM 754 O O . LEU A 1 93 ? 1.259 -3.942 -17.274 1.00 79.12 93 LEU A O 1
ATOM 758 N N . VAL A 1 94 ? -0.179 -2.278 -16.831 1.00 77.19 94 VAL A N 1
ATOM 759 C CA . VAL A 1 94 ? 0.025 -1.606 -18.125 1.00 77.19 94 VAL A CA 1
ATOM 760 C C . VAL A 1 94 ? 1.482 -1.167 -18.277 1.00 77.19 94 VAL A C 1
ATOM 762 O O . VAL A 1 94 ? 2.111 -1.469 -19.289 1.00 77.19 94 VAL A O 1
ATOM 765 N N . ILE A 1 95 ? 2.053 -0.504 -17.265 1.00 78.75 95 ILE A N 1
ATOM 766 C CA . ILE A 1 95 ? 3.464 -0.082 -17.292 1.00 78.75 95 ILE A CA 1
ATOM 767 C C . ILE A 1 95 ? 4.389 -1.299 -17.423 1.00 78.75 95 ILE A C 1
ATOM 769 O O . ILE A 1 95 ? 5.362 -1.242 -18.174 1.00 78.75 95 ILE A O 1
ATOM 773 N N . PHE A 1 96 ? 4.076 -2.398 -16.733 1.00 80.31 96 PHE A N 1
ATOM 774 C CA . PHE A 1 96 ? 4.862 -3.627 -16.772 1.00 80.31 96 PHE A CA 1
ATOM 775 C C . PHE A 1 96 ? 4.863 -4.228 -18.173 1.00 80.31 96 PHE A C 1
ATOM 777 O O . PHE A 1 96 ? 5.932 -4.562 -18.667 1.00 80.31 96 PHE A O 1
ATOM 784 N N . ILE A 1 97 ? 3.705 -4.300 -18.838 1.00 79.50 97 ILE A N 1
ATOM 785 C CA . ILE A 1 97 ? 3.593 -4.806 -20.213 1.00 79.50 97 ILE A CA 1
ATOM 786 C C . ILE A 1 97 ? 4.466 -3.979 -21.162 1.00 79.50 97 ILE A C 1
ATOM 788 O O . ILE A 1 97 ? 5.233 -4.561 -21.923 1.00 79.50 97 ILE A O 1
ATOM 792 N N . PHE A 1 98 ? 4.418 -2.643 -21.076 1.00 79.06 98 PHE A N 1
ATOM 793 C CA . PHE A 1 98 ? 5.248 -1.764 -21.911 1.00 79.06 98 PHE A CA 1
ATOM 794 C C . PHE A 1 98 ? 6.752 -1.916 -21.637 1.00 79.06 98 PHE A C 1
ATOM 796 O O . PHE A 1 98 ? 7.558 -1.926 -22.569 1.00 79.06 98 PHE A O 1
ATOM 803 N N . LEU A 1 99 ? 7.148 -2.030 -20.366 1.00 77.31 99 LEU A N 1
ATOM 804 C CA . LEU A 1 99 ? 8.548 -2.257 -19.999 1.00 77.31 99 LEU A CA 1
ATOM 805 C C . LEU A 1 99 ? 9.021 -3.638 -20.451 1.00 77.31 99 LEU A C 1
ATOM 807 O O . LEU A 1 99 ? 10.105 -3.752 -21.015 1.00 77.31 99 LEU A O 1
ATOM 811 N N . PHE A 1 100 ? 8.201 -4.668 -20.250 1.00 79.06 100 PHE A N 1
ATOM 812 C CA . PHE A 1 100 ? 8.483 -6.035 -20.662 1.00 79.06 100 PHE A CA 1
ATOM 813 C C . PHE A 1 100 ? 8.643 -6.124 -22.180 1.00 79.06 100 PHE A C 1
ATOM 815 O O . PHE A 1 100 ? 9.666 -6.614 -22.650 1.00 79.06 100 PHE A O 1
ATOM 822 N N . SER A 1 101 ? 7.700 -5.571 -22.951 1.00 78.12 101 SER A N 1
ATOM 823 C CA . SER A 1 101 ? 7.802 -5.538 -24.413 1.00 78.12 101 SER A CA 1
ATOM 824 C C . SER A 1 101 ? 9.042 -4.777 -24.881 1.00 78.12 101 SER A C 1
ATOM 826 O O . SER A 1 101 ? 9.702 -5.209 -25.819 1.00 78.12 101 SER A O 1
ATOM 828 N N . GLY A 1 102 ? 9.397 -3.676 -24.207 1.00 74.06 102 GLY A N 1
ATOM 829 C CA . GLY A 1 102 ? 10.614 -2.924 -24.506 1.00 74.06 102 GLY A CA 1
ATOM 830 C C . GLY A 1 102 ? 11.886 -3.732 -24.237 1.00 74.06 102 GLY A C 1
ATOM 831 O O . GLY A 1 102 ? 12.759 -3.794 -25.095 1.00 74.06 102 GLY A O 1
ATOM 832 N N . ILE A 1 103 ? 11.978 -4.407 -23.087 1.00 72.94 103 ILE A N 1
ATOM 833 C CA . ILE A 1 103 ? 13.132 -5.256 -22.745 1.00 72.94 103 ILE A CA 1
ATOM 834 C C . ILE A 1 103 ? 13.274 -6.406 -23.746 1.00 72.94 103 ILE A C 1
ATOM 836 O O . ILE A 1 103 ? 14.373 -6.637 -24.240 1.00 72.94 103 ILE A O 1
ATOM 840 N N . VAL A 1 104 ? 12.174 -7.077 -24.099 1.00 76.56 104 VAL A N 1
ATOM 841 C CA . VAL A 1 104 ? 12.174 -8.150 -25.108 1.00 76.56 104 VAL A CA 1
ATOM 842 C C . VAL A 1 104 ? 12.627 -7.629 -26.473 1.00 76.56 104 VAL A C 1
ATOM 844 O O . VAL A 1 104 ? 13.393 -8.306 -27.148 1.00 76.56 104 VAL A O 1
ATOM 847 N N . TYR A 1 105 ? 12.190 -6.430 -26.869 1.00 76.25 105 TYR A N 1
ATOM 8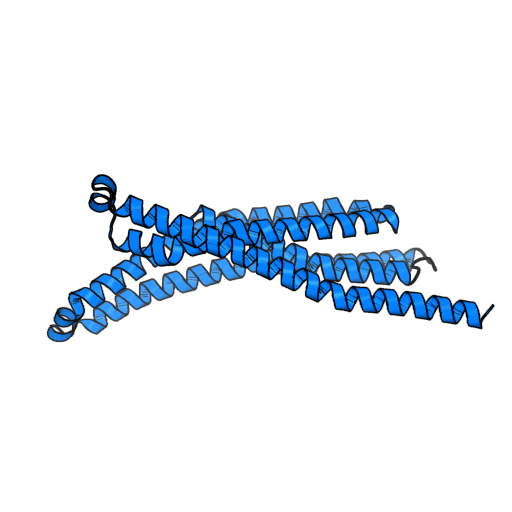48 C CA . TYR A 1 105 ? 12.546 -5.830 -28.155 1.00 76.25 105 TYR A CA 1
ATOM 849 C C . TYR A 1 105 ? 14.024 -5.417 -28.232 1.00 76.25 105 TYR A C 1
ATOM 851 O O . TYR A 1 105 ? 14.692 -5.711 -29.220 1.00 76.25 105 TYR A O 1
ATOM 859 N N . TYR A 1 106 ? 14.550 -4.748 -27.200 1.00 70.12 106 TYR A N 1
ATOM 860 C CA . TYR A 1 106 ? 15.922 -4.225 -27.207 1.00 70.12 106 TYR A CA 1
ATOM 861 C C . TYR A 1 106 ? 16.977 -5.260 -26.806 1.00 70.12 106 TYR A C 1
ATOM 863 O O . TYR A 1 106 ? 18.107 -5.194 -27.285 1.00 70.12 106 TYR A O 1
ATOM 871 N N . GLN A 1 107 ? 16.641 -6.197 -25.917 1.00 68.69 107 GLN A N 1
ATOM 872 C CA . GLN A 1 107 ? 17.582 -7.192 -25.410 1.00 68.69 107 GLN A CA 1
ATOM 873 C C . GLN A 1 107 ? 16.858 -8.502 -25.043 1.00 68.69 107 GLN A C 1
ATOM 875 O O . GLN A 1 107 ? 16.654 -8.790 -23.861 1.00 68.69 107 GLN A O 1
ATOM 880 N N . PRO A 1 108 ? 16.520 -9.351 -26.037 1.00 72.69 108 PRO A N 1
ATOM 881 C CA . PRO A 1 108 ? 15.843 -10.635 -25.810 1.00 72.69 108 PRO A CA 1
ATOM 882 C C . PRO A 1 108 ? 16.585 -11.539 -24.814 1.00 72.69 108 PRO A C 1
ATOM 884 O O . PRO A 1 108 ? 15.979 -12.273 -24.037 1.00 72.69 108 PRO A O 1
ATOM 887 N N . GLY A 1 109 ? 17.917 -11.435 -24.779 1.00 69.31 109 GLY A N 1
ATOM 888 C CA . GLY A 1 109 ? 18.769 -12.147 -23.830 1.00 69.31 109 GLY A CA 1
ATOM 889 C C . GLY A 1 109 ? 18.579 -11.740 -22.366 1.00 69.31 109 GLY A C 1
ATOM 890 O O . GLY A 1 109 ? 19.150 -12.394 -21.512 1.00 69.31 109 GLY A O 1
ATOM 891 N N . ALA A 1 110 ? 17.801 -10.704 -22.040 1.00 69.50 110 ALA A N 1
ATOM 892 C CA . ALA A 1 110 ? 17.484 -10.321 -20.660 1.00 69.50 110 ALA A CA 1
ATOM 893 C C . ALA A 1 110 ? 16.224 -11.021 -20.107 1.00 69.50 110 ALA A C 1
ATOM 895 O O . ALA A 1 110 ? 15.908 -10.877 -18.926 1.00 69.50 110 ALA A O 1
ATOM 896 N N . ILE A 1 111 ? 15.503 -11.801 -20.925 1.00 75.88 111 ILE A N 1
ATOM 897 C CA . ILE A 1 111 ? 14.245 -12.458 -20.525 1.00 75.88 111 ILE A CA 1
ATOM 898 C C . ILE A 1 111 ? 14.438 -13.414 -19.334 1.00 75.88 111 ILE A C 1
ATOM 900 O O . ILE A 1 111 ? 13.553 -13.516 -18.483 1.00 75.88 111 ILE A O 1
ATOM 904 N N . TRP A 1 112 ? 15.602 -14.064 -19.212 1.00 74.56 112 TRP A N 1
ATOM 905 C CA . TRP A 1 112 ? 15.893 -15.005 -18.118 1.00 74.56 112 TRP A CA 1
ATOM 906 C C . TRP A 1 112 ? 15.923 -14.353 -16.724 1.00 74.56 112 TRP A C 1
ATOM 908 O O . TRP A 1 112 ? 15.792 -15.056 -15.722 1.00 74.56 112 TRP A O 1
ATOM 918 N N . LEU A 1 113 ? 16.036 -13.022 -16.635 1.00 69.56 113 LEU A N 1
ATOM 919 C CA . LEU A 1 113 ? 15.988 -12.291 -15.364 1.00 69.56 113 LEU A CA 1
ATOM 920 C C . LEU A 1 113 ? 14.573 -12.235 -14.767 1.00 69.56 113 LEU A C 1
ATOM 922 O O . LEU A 1 113 ? 14.419 -12.145 -13.547 1.00 69.56 113 LEU A O 1
ATOM 926 N N . PHE A 1 114 ? 13.526 -12.314 -15.595 1.00 74.50 114 PHE A N 1
ATOM 927 C CA . PHE A 1 114 ? 12.141 -12.181 -15.132 1.00 74.50 114 PHE A CA 1
ATOM 928 C C . PHE A 1 114 ? 11.680 -13.319 -14.212 1.00 74.50 114 PHE A C 1
ATOM 930 O O . PHE A 1 114 ? 11.131 -13.006 -13.154 1.00 74.50 114 PHE A O 1
ATOM 937 N N . PRO A 1 115 ? 11.910 -14.610 -14.527 1.00 80.06 115 PRO A N 1
ATOM 938 C CA . PRO A 1 115 ? 11.585 -15.705 -13.613 1.00 80.06 115 PRO A CA 1
ATOM 939 C C . PRO A 1 115 ? 12.268 -15.566 -12.247 1.00 80.06 115 PRO A C 1
ATOM 941 O O . PRO A 1 115 ? 11.650 -15.843 -11.218 1.00 80.06 115 PRO A O 1
ATOM 944 N N . ILE A 1 116 ? 13.515 -15.086 -12.221 1.00 76.38 116 ILE A N 1
ATOM 945 C CA . ILE A 1 116 ? 14.282 -14.870 -10.986 1.00 76.38 116 ILE A CA 1
ATOM 946 C C . ILE A 1 116 ? 13.633 -13.761 -10.152 1.00 76.38 116 ILE A C 1
ATOM 948 O O . ILE A 1 116 ? 13.339 -13.962 -8.973 1.00 76.38 116 ILE A O 1
ATOM 952 N N . LEU A 1 117 ? 13.334 -12.615 -10.773 1.00 72.81 117 LEU A N 1
ATOM 953 C CA . LEU A 1 117 ? 12.645 -11.502 -10.116 1.00 72.81 117 LEU A CA 1
ATOM 954 C C . LEU A 1 117 ? 11.254 -11.908 -9.607 1.00 72.81 117 LEU A C 1
ATOM 956 O O . LEU A 1 117 ? 10.920 -11.630 -8.456 1.00 72.81 117 LEU A O 1
ATOM 960 N N . ALA A 1 118 ? 10.463 -12.608 -10.423 1.00 78.19 118 ALA A N 1
ATOM 961 C CA . ALA A 1 118 ? 9.135 -13.088 -10.043 1.00 78.19 118 ALA A CA 1
ATOM 962 C C . ALA A 1 118 ? 9.198 -14.047 -8.845 1.00 78.19 118 ALA A C 1
ATOM 964 O O . ALA A 1 118 ? 8.409 -13.919 -7.907 1.00 78.19 118 ALA A O 1
ATOM 965 N N . THR A 1 119 ? 10.176 -14.956 -8.835 1.00 80.62 119 THR A N 1
ATOM 966 C CA . THR A 1 119 ? 10.397 -15.901 -7.733 1.00 80.62 119 THR A CA 1
ATOM 967 C C . THR A 1 119 ? 10.770 -15.173 -6.442 1.00 80.62 119 THR A C 1
ATOM 969 O O . THR A 1 119 ? 10.203 -15.460 -5.389 1.00 80.62 119 THR A O 1
ATOM 972 N N . LEU A 1 120 ? 11.662 -14.181 -6.507 1.00 75.06 120 LEU A N 1
ATOM 973 C CA . LEU A 1 120 ? 12.070 -13.395 -5.338 1.00 75.06 120 LEU A CA 1
ATOM 974 C C . LEU A 1 120 ? 10.910 -12.574 -4.757 1.00 75.06 120 LEU A C 1
ATOM 976 O O . LEU A 1 120 ? 10.705 -12.575 -3.541 1.00 75.06 120 LEU A O 1
ATOM 980 N N . VAL A 1 121 ? 10.104 -11.935 -5.614 1.00 74.94 121 VAL A N 1
ATOM 981 C CA . VAL A 1 121 ? 8.875 -11.236 -5.196 1.00 74.94 121 VAL A CA 1
ATOM 982 C C . VAL A 1 121 ? 7.902 -12.212 -4.529 1.00 74.94 121 VAL A C 1
ATOM 984 O O . VAL A 1 121 ? 7.356 -11.912 -3.465 1.00 74.94 121 VAL A O 1
ATOM 987 N N . PHE A 1 122 ? 7.702 -13.391 -5.124 1.00 81.12 122 PHE A N 1
ATOM 988 C CA . PHE A 1 122 ? 6.788 -14.408 -4.611 1.00 81.12 122 PHE A CA 1
ATOM 989 C C . PHE A 1 122 ? 7.219 -14.941 -3.238 1.00 81.12 122 PHE A C 1
ATOM 991 O O . PHE A 1 122 ? 6.398 -15.010 -2.320 1.00 81.12 122 PHE A O 1
ATOM 998 N N . ILE A 1 123 ? 8.506 -15.252 -3.063 1.00 81.81 123 ILE A N 1
ATOM 999 C CA . ILE A 1 123 ? 9.068 -15.698 -1.780 1.00 81.81 123 ILE A CA 1
ATOM 1000 C C . ILE A 1 123 ? 8.903 -14.605 -0.721 1.00 81.81 123 ILE A C 1
ATOM 1002 O O . ILE A 1 123 ? 8.397 -14.880 0.370 1.00 81.81 123 ILE A O 1
ATOM 1006 N N . GLY A 1 124 ? 9.263 -13.358 -1.050 1.00 76.56 124 GLY A N 1
ATOM 1007 C CA . GLY A 1 124 ? 9.105 -12.221 -0.142 1.00 76.56 124 GLY A CA 1
ATOM 1008 C C . GLY A 1 124 ? 7.654 -12.054 0.317 1.00 76.56 124 GLY A C 1
ATOM 1009 O O . GLY A 1 124 ? 7.380 -11.937 1.513 1.00 76.56 124 GLY A O 1
ATOM 1010 N N . TYR A 1 125 ? 6.705 -12.140 -0.616 1.00 76.81 125 TYR A N 1
ATOM 1011 C CA . TYR A 1 125 ? 5.279 -12.098 -0.302 1.00 76.81 125 TYR A CA 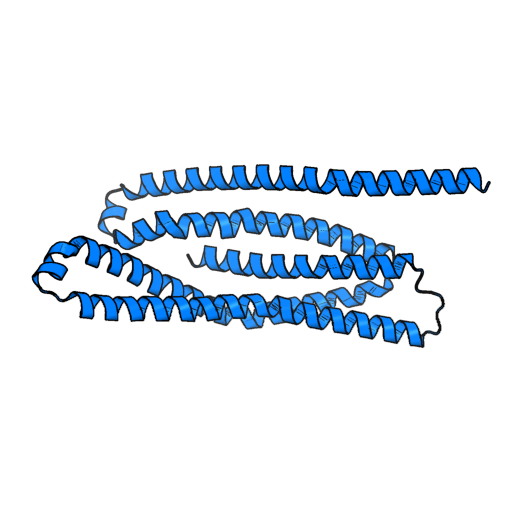1
ATOM 1012 C C . TYR A 1 125 ? 4.841 -13.258 0.608 1.00 76.81 125 TYR A C 1
ATOM 1014 O O . TYR A 1 125 ? 4.156 -13.035 1.613 1.00 76.81 125 TYR A O 1
ATOM 1022 N N . TYR A 1 126 ? 5.243 -14.492 0.288 1.00 81.62 126 TYR A N 1
ATOM 1023 C CA . TYR A 1 126 ? 4.829 -15.688 1.022 1.00 81.62 126 TYR A CA 1
ATOM 1024 C C . TYR A 1 126 ? 5.291 -15.667 2.486 1.00 81.62 126 TYR A C 1
ATOM 1026 O O . TYR A 1 126 ? 4.496 -15.945 3.390 1.00 81.62 126 TYR A O 1
ATOM 1034 N N . LEU A 1 127 ? 6.539 -15.258 2.734 1.00 81.50 127 LEU A N 1
ATOM 1035 C CA . LEU A 1 127 ? 7.111 -15.163 4.082 1.00 81.50 127 LEU A CA 1
ATOM 1036 C C . LEU A 1 127 ? 6.359 -14.155 4.966 1.00 81.50 127 LEU A C 1
ATOM 1038 O O . LEU A 1 127 ? 6.158 -14.380 6.162 1.00 81.50 127 LEU A O 1
ATOM 1042 N N . ILE A 1 128 ? 5.898 -13.055 4.372 1.00 81.06 128 ILE A N 1
ATOM 1043 C CA . ILE A 1 128 ? 5.282 -11.941 5.098 1.00 81.06 128 ILE A CA 1
ATOM 1044 C C . ILE A 1 128 ? 3.781 -12.159 5.318 1.00 81.06 128 ILE A C 1
ATOM 1046 O O . ILE A 1 128 ? 3.237 -11.775 6.361 1.00 81.06 128 ILE A O 1
ATOM 1050 N N . LYS A 1 129 ? 3.099 -12.829 4.378 1.00 80.38 129 LYS A N 1
ATOM 1051 C CA . LYS A 1 129 ? 1.635 -12.984 4.365 1.00 80.38 129 LYS A CA 1
ATOM 1052 C C . LYS A 1 129 ? 1.069 -13.493 5.692 1.00 80.38 129 LYS A C 1
ATOM 1054 O O . LYS A 1 129 ? 0.106 -12.916 6.207 1.00 80.38 129 LYS A O 1
ATOM 1059 N N . LYS A 1 130 ? 1.647 -14.560 6.252 1.00 83.62 130 LYS A N 1
ATOM 1060 C CA . LYS A 1 130 ? 1.114 -15.226 7.453 1.00 83.62 130 LYS A CA 1
ATOM 1061 C C . LYS A 1 130 ? 1.167 -14.320 8.684 1.00 83.62 130 LYS A C 1
ATOM 1063 O O . LYS A 1 130 ? 0.169 -14.192 9.388 1.00 83.62 130 LYS A O 1
ATOM 1068 N N . ARG A 1 131 ? 2.309 -13.669 8.924 1.00 85.38 131 ARG A N 1
ATOM 1069 C CA . ARG A 1 131 ? 2.531 -12.817 10.105 1.00 85.38 131 ARG A CA 1
ATOM 1070 C C . ARG A 1 131 ? 1.618 -11.605 10.101 1.00 85.38 131 ARG A C 1
ATOM 1072 O O . ARG A 1 131 ? 0.942 -11.354 11.094 1.00 85.38 131 ARG A O 1
ATOM 1079 N N . VAL A 1 132 ? 1.533 -10.912 8.968 1.00 84.00 132 VAL A N 1
ATOM 1080 C CA . VAL A 1 132 ? 0.698 -9.715 8.907 1.00 84.00 132 VAL A CA 1
ATOM 1081 C C . VAL A 1 132 ? -0.785 -10.057 9.040 1.00 84.00 132 VAL A C 1
ATOM 1083 O O . VAL A 1 132 ? -1.505 -9.326 9.698 1.00 84.00 132 VAL A O 1
ATOM 1086 N N . THR A 1 133 ? -1.249 -11.198 8.518 1.00 83.50 133 THR A N 1
ATOM 1087 C CA . THR A 1 133 ? -2.658 -11.605 8.690 1.00 83.50 133 THR A CA 1
ATOM 1088 C C . THR A 1 133 ? -3.040 -11.747 10.167 1.00 83.50 133 THR A C 1
ATOM 1090 O O . THR A 1 133 ? -4.117 -11.319 10.572 1.00 83.50 133 THR A O 1
ATOM 1093 N N . ILE A 1 134 ? -2.157 -12.332 10.979 1.00 87.88 134 ILE A N 1
ATOM 1094 C CA . ILE A 1 134 ? -2.389 -12.505 12.419 1.00 87.88 134 ILE A CA 1
ATOM 1095 C C . ILE A 1 134 ? -2.408 -11.136 13.110 1.00 87.88 134 ILE A C 1
ATOM 1097 O O . ILE A 1 134 ? -3.356 -10.814 13.821 1.00 87.88 134 ILE A O 1
ATOM 1101 N N . TRP A 1 135 ? -1.405 -10.299 12.847 1.00 86.88 135 TRP A N 1
ATOM 1102 C CA . TRP A 1 135 ? -1.288 -8.989 13.487 1.00 86.88 135 TRP A CA 1
ATOM 1103 C C . TRP A 1 135 ? -2.377 -7.996 13.052 1.00 86.88 135 TRP A C 1
ATOM 1105 O O . TRP A 1 135 ? -2.842 -7.217 13.878 1.00 86.88 135 TRP A O 1
ATOM 1115 N N . SER A 1 136 ? -2.858 -8.053 11.806 1.00 83.31 136 SER A N 1
ATOM 1116 C CA . SER A 1 136 ? -3.992 -7.237 11.348 1.00 83.31 136 SER A CA 1
ATOM 1117 C C . SER A 1 136 ? -5.285 -7.576 12.100 1.00 83.31 136 SER A C 1
ATOM 1119 O O . SER A 1 136 ? -6.037 -6.668 12.457 1.00 83.31 136 SER A O 1
ATOM 1121 N N . LYS A 1 137 ? -5.521 -8.858 12.423 1.00 86.19 137 LYS A N 1
ATOM 1122 C CA . LYS A 1 137 ? -6.658 -9.269 13.269 1.00 86.19 137 LYS A CA 1
ATOM 1123 C C . LYS A 1 137 ? -6.531 -8.728 14.694 1.00 86.19 137 LYS A C 1
ATOM 1125 O O . LYS A 1 137 ? -7.511 -8.245 15.262 1.00 86.19 137 LYS A O 1
ATOM 1130 N N . ASP A 1 138 ? -5.326 -8.750 15.259 1.00 88.38 138 ASP A N 1
ATOM 1131 C CA . ASP A 1 138 ? -5.077 -8.164 16.579 1.00 88.38 138 ASP A CA 1
ATOM 1132 C C . ASP A 1 138 ? -5.332 -6.650 16.582 1.00 88.38 138 ASP A C 1
ATOM 1134 O O . ASP A 1 138 ? -5.990 -6.142 17.492 1.00 88.38 138 ASP A O 1
ATOM 1138 N N . ILE A 1 139 ? -4.904 -5.928 15.539 1.00 86.56 139 ILE A N 1
ATOM 1139 C CA . ILE A 1 139 ? -5.176 -4.490 15.388 1.00 86.56 139 ILE A CA 1
ATOM 1140 C C . ILE A 1 139 ? -6.682 -4.215 15.412 1.00 86.56 139 ILE A C 1
ATOM 1142 O O . ILE A 1 139 ? -7.120 -3.332 16.146 1.00 86.56 139 ILE A O 1
ATOM 1146 N N . GLN A 1 140 ? -7.492 -4.972 14.668 1.00 82.88 140 GLN A N 1
ATOM 1147 C CA . GLN A 1 140 ? -8.953 -4.810 14.666 1.00 82.88 140 GLN A CA 1
ATOM 1148 C C . GLN A 1 140 ? -9.586 -5.086 16.032 1.00 82.88 140 GLN A C 1
ATOM 1150 O O . GLN A 1 140 ? -10.472 -4.351 16.482 1.00 82.88 140 GLN A O 1
ATOM 1155 N N . LYS A 1 141 ? -9.106 -6.121 16.727 1.00 87.81 141 LYS A N 1
ATOM 1156 C CA . LYS A 1 141 ? -9.553 -6.445 18.083 1.00 87.81 141 LYS A CA 1
ATOM 1157 C C . LYS A 1 141 ? -9.273 -5.294 19.049 1.00 87.81 141 LYS A C 1
ATOM 1159 O O . LYS A 1 141 ? -10.165 -4.909 19.808 1.00 87.81 141 LYS A O 1
ATOM 1164 N N . TYR A 1 142 ? -8.062 -4.736 19.031 1.00 89.50 142 TYR A N 1
ATOM 1165 C CA . TYR A 1 142 ? -7.716 -3.596 19.884 1.00 89.50 142 TYR A CA 1
ATOM 1166 C C . TYR A 1 142 ? -8.439 -2.317 19.471 1.00 89.50 142 TYR A C 1
ATOM 1168 O O . TYR A 1 142 ? -8.802 -1.537 20.344 1.00 89.50 142 TYR A O 1
ATOM 1176 N N . ASP A 1 143 ? -8.736 -2.134 18.187 1.00 86.62 143 ASP A N 1
ATOM 1177 C CA . ASP A 1 143 ? -9.510 -0.986 17.721 1.00 86.62 143 ASP A CA 1
ATOM 1178 C C . ASP A 1 143 ? -10.959 -1.010 18.214 1.00 86.62 143 ASP A C 1
ATOM 1180 O O . ASP A 1 143 ? -11.488 -0.006 18.677 1.00 86.62 143 ASP A O 1
ATOM 1184 N N . SER A 1 144 ? -11.573 -2.191 18.228 1.00 85.62 144 SER A N 1
ATOM 1185 C CA . SER A 1 144 ? -12.923 -2.378 18.776 1.00 85.62 144 SER A CA 1
ATOM 1186 C C . SER A 1 144 ? -12.966 -2.081 20.275 1.00 85.62 144 SER A C 1
ATOM 1188 O O . SER A 1 144 ? -13.874 -1.411 20.761 1.00 85.62 144 SER A O 1
ATOM 1190 N N . LYS A 1 145 ? -11.954 -2.554 21.018 1.00 89.56 145 LYS A N 1
ATOM 1191 C CA . LYS A 1 145 ? -11.801 -2.250 22.449 1.00 89.56 145 LYS A CA 1
ATOM 1192 C C . LYS A 1 145 ? -11.569 -0.764 22.694 1.00 89.56 145 LYS A C 1
ATOM 1194 O O . LYS A 1 145 ? -12.081 -0.234 23.672 1.00 89.56 145 LYS A O 1
ATOM 1199 N N . MET A 1 146 ? -10.810 -0.116 21.817 1.00 90.94 146 MET A N 1
ATOM 1200 C CA . MET A 1 146 ? -10.527 1.310 21.876 1.00 90.94 146 MET A CA 1
ATOM 1201 C C . MET A 1 146 ? -11.806 2.130 21.704 1.00 90.94 146 MET A C 1
ATOM 1203 O O . MET A 1 146 ? -12.114 2.935 22.574 1.00 90.94 146 MET A O 1
ATOM 1207 N N . ILE A 1 147 ? -12.576 1.883 20.638 1.00 88.12 147 ILE A N 1
ATOM 1208 C CA . ILE A 1 147 ? -13.846 2.580 20.374 1.00 88.12 147 ILE A CA 1
ATOM 1209 C C . ILE A 1 147 ? -14.822 2.362 21.531 1.00 88.12 147 ILE A C 1
ATOM 1211 O O . ILE A 1 147 ? -15.372 3.328 22.053 1.00 88.12 147 ILE A O 1
ATOM 1215 N N . LYS A 1 148 ? -14.978 1.112 21.990 1.00 89.19 148 LYS A N 1
ATOM 1216 C CA . LYS A 1 148 ? -15.830 0.797 23.144 1.00 89.19 148 LYS A CA 1
ATOM 1217 C C . LYS A 1 148 ? -15.384 1.543 24.403 1.00 89.19 148 LYS A C 1
ATOM 1219 O O . LYS A 1 148 ? -16.212 2.133 25.081 1.00 89.19 148 LYS A O 1
ATOM 1224 N N . GLY A 1 149 ? -14.084 1.537 24.702 1.00 88.69 149 GLY A N 1
ATOM 1225 C CA . GLY A 1 149 ? -13.536 2.206 25.880 1.00 88.69 149 GLY A CA 1
ATOM 1226 C C . GLY A 1 149 ? -13.716 3.723 25.838 1.00 88.69 149 GLY A C 1
ATOM 1227 O O . GLY A 1 149 ? -14.036 4.317 26.863 1.00 88.69 149 GLY A O 1
ATOM 1228 N N . ILE A 1 150 ? -13.572 4.337 24.661 1.00 89.00 150 ILE A N 1
ATOM 1229 C CA . ILE A 1 150 ? -13.840 5.765 24.447 1.00 89.00 150 ILE A CA 1
ATOM 1230 C C . ILE A 1 150 ? -15.326 6.052 24.671 1.00 89.00 150 ILE A C 1
ATOM 1232 O O . ILE A 1 150 ? -15.655 6.927 25.463 1.00 89.00 150 ILE A O 1
ATOM 1236 N N . GLN A 1 151 ? -16.218 5.283 24.042 1.00 88.94 151 GLN A N 1
ATOM 1237 C CA . GLN A 1 151 ? -17.662 5.466 24.178 1.00 88.94 151 GLN A CA 1
ATOM 1238 C C . GLN A 1 151 ? -18.114 5.333 25.640 1.00 88.94 151 GLN A C 1
ATOM 1240 O O . GLN A 1 151 ? -18.785 6.224 26.141 1.00 88.94 151 GLN A O 1
ATOM 1245 N N . GLU A 1 152 ? -17.676 4.285 26.347 1.00 88.19 152 GLU A N 1
ATOM 1246 C CA . GLU A 1 152 ? -17.940 4.105 27.783 1.00 88.19 152 GLU A CA 1
ATOM 1247 C C . GLU A 1 152 ? -17.428 5.289 28.614 1.00 88.19 152 GLU A C 1
ATOM 1249 O O . GLU A 1 152 ? -18.147 5.786 29.473 1.00 88.19 152 GLU A O 1
ATOM 1254 N N . SER A 1 153 ? -16.207 5.768 28.345 1.00 87.50 153 SER A N 1
ATOM 1255 C CA . SER A 1 153 ? -15.605 6.867 29.115 1.00 87.50 153 SER A CA 1
ATOM 1256 C C . SER A 1 153 ? -16.326 8.197 28.893 1.00 87.50 153 SER A C 1
ATOM 1258 O O . SER A 1 153 ? -16.435 8.993 29.819 1.00 87.50 153 SER A O 1
ATOM 1260 N N . HIS A 1 154 ? -16.823 8.441 27.679 1.00 87.31 154 HIS A N 1
ATOM 1261 C CA . HIS A 1 154 ? -17.620 9.630 27.380 1.00 87.31 154 HIS A CA 1
ATOM 1262 C C . HIS A 1 154 ? -19.040 9.527 27.942 1.00 87.31 154 HIS A C 1
ATOM 1264 O O . HIS A 1 154 ? -19.553 10.517 28.449 1.00 87.31 154 HIS A O 1
ATOM 1270 N N . SER A 1 155 ? -19.667 8.349 27.895 1.00 89.88 155 SER A N 1
ATOM 1271 C CA . SER A 1 155 ? -20.997 8.138 28.480 1.00 89.88 155 SER A CA 1
ATOM 1272 C C . SER A 1 155 ? -20.992 8.217 30.008 1.00 89.88 155 SER A C 1
ATOM 1274 O O . SER A 1 155 ? -21.961 8.695 30.580 1.00 89.88 155 SER A O 1
ATOM 1276 N N . ALA A 1 156 ? -19.909 7.788 30.660 1.00 90.62 156 ALA A N 1
ATOM 1277 C CA . ALA A 1 156 ? -19.738 7.841 32.112 1.00 90.62 156 ALA A CA 1
ATOM 1278 C C . ALA A 1 156 ? -18.880 9.038 32.567 1.00 90.62 156 ALA A C 1
ATOM 1280 O O . ALA A 1 156 ? -18.234 8.972 33.612 1.00 90.62 156 ALA A O 1
ATOM 1281 N N . HIS A 1 157 ? -18.813 10.119 31.781 1.00 90.88 157 HIS A N 1
ATOM 1282 C CA . HIS A 1 157 ? -17.923 11.251 32.064 1.00 90.88 157 HIS A CA 1
ATOM 1283 C C . HIS A 1 157 ? -18.166 11.859 33.452 1.00 90.88 157 HIS A C 1
ATOM 1285 O O . HIS A 1 157 ? -17.218 12.059 34.218 1.00 90.88 157 HIS A O 1
ATOM 1291 N N . ASP A 1 158 ? -19.434 12.091 33.787 1.00 91.38 158 ASP A N 1
ATOM 1292 C CA . ASP A 1 158 ? -19.828 12.689 35.061 1.00 91.38 158 ASP A CA 1
ATOM 1293 C C . ASP A 1 158 ? -19.503 11.749 36.228 1.00 91.38 158 ASP A C 1
ATOM 1295 O O . ASP A 1 158 ? -18.901 12.175 37.210 1.00 91.38 158 ASP A O 1
ATOM 1299 N N . GLU A 1 159 ? -19.784 10.449 36.091 1.00 92.12 159 GLU A N 1
ATOM 1300 C CA . GLU A 1 159 ? -19.443 9.431 37.094 1.00 92.12 159 GLU A CA 1
ATOM 1301 C C . GLU A 1 159 ? -17.927 9.356 37.326 1.00 92.12 159 GLU A C 1
ATOM 1303 O O . GLU A 1 159 ? -17.458 9.401 38.463 1.00 92.12 159 GLU A O 1
ATOM 1308 N N . ILE A 1 160 ? -17.132 9.302 36.255 1.00 89.94 160 ILE A N 1
ATOM 1309 C CA . ILE A 1 160 ? -15.666 9.244 36.340 1.00 89.94 160 ILE A CA 1
ATOM 1310 C C . ILE A 1 160 ? -15.108 10.487 37.044 1.00 89.94 160 ILE A C 1
ATOM 1312 O O . ILE A 1 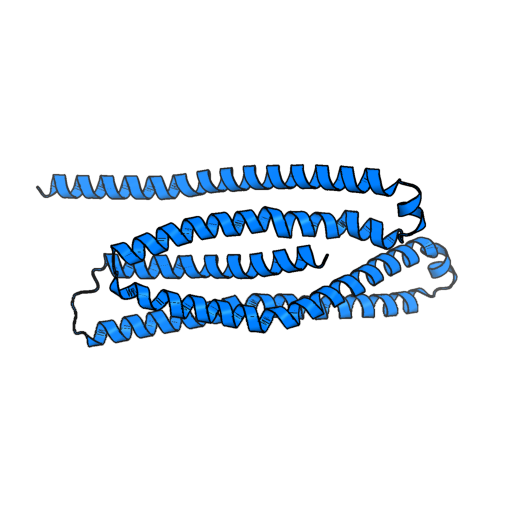160 ? -14.139 10.378 37.804 1.00 89.94 160 ILE A O 1
ATOM 1316 N N . THR A 1 161 ? -15.719 11.647 36.802 1.00 89.69 161 THR A N 1
ATOM 1317 C CA . THR A 1 161 ? -15.324 12.928 37.396 1.00 89.69 161 THR A CA 1
ATOM 1318 C C . THR A 1 161 ? -15.704 12.993 38.875 1.00 89.69 161 THR A C 1
ATOM 1320 O O . THR A 1 161 ? -14.851 13.307 39.705 1.00 89.69 161 THR A O 1
ATOM 1323 N N . ILE A 1 162 ? -16.940 12.622 39.221 1.00 93.81 162 ILE A N 1
ATOM 1324 C CA . ILE A 1 162 ? -17.452 12.604 40.599 1.00 93.81 162 ILE A CA 1
ATOM 1325 C C . ILE A 1 162 ? -16.655 11.625 41.468 1.00 93.81 162 ILE A C 1
ATOM 1327 O O . ILE A 1 162 ? -16.240 11.975 42.571 1.00 93.81 162 ILE A O 1
ATOM 1331 N N . TYR A 1 163 ? -16.390 10.417 40.967 1.00 92.12 163 TYR A N 1
ATOM 1332 C CA . TYR A 1 163 ? -15.646 9.392 41.703 1.00 92.12 163 TYR A CA 1
ATOM 1333 C C . TYR A 1 163 ? -14.118 9.555 41.619 1.00 92.12 163 TYR A C 1
ATOM 1335 O O . TYR A 1 163 ? -13.392 8.771 42.227 1.00 92.12 163 TYR A O 1
ATOM 1343 N N . GLN A 1 164 ? -13.606 10.541 40.871 1.00 90.19 164 GLN A N 1
ATOM 1344 C CA . GLN A 1 164 ? -12.169 10.803 40.677 1.00 90.19 164 GLN A CA 1
ATOM 1345 C C . GLN A 1 164 ? -11.356 9.578 40.199 1.00 90.19 164 GLN A C 1
ATOM 1347 O O . GLN A 1 164 ? -10.149 9.469 40.424 1.00 90.19 164 GLN A O 1
ATOM 1352 N N . VAL A 1 165 ? -11.993 8.651 39.474 1.00 90.50 165 VAL A N 1
ATOM 1353 C CA . VAL A 1 165 ? -11.386 7.379 39.019 1.00 90.50 165 VAL A CA 1
ATOM 1354 C C . VAL A 1 165 ? -10.680 7.477 37.660 1.00 90.50 165 VAL A C 1
ATOM 1356 O O . VAL A 1 165 ? -10.274 6.463 37.082 1.00 90.50 165 VAL A O 1
ATOM 1359 N N . PHE A 1 166 ? -10.485 8.693 37.140 1.00 89.88 166 PHE A N 1
ATOM 1360 C CA . PHE A 1 166 ? -9.900 8.940 35.818 1.00 89.88 166 PHE A CA 1
ATOM 1361 C C . PHE A 1 166 ? -8.536 8.263 35.618 1.00 89.88 166 PHE A C 1
ATOM 1363 O O . PHE A 1 166 ? -8.271 7.709 34.551 1.00 89.88 166 PHE A O 1
ATOM 1370 N N . ASN A 1 167 ? -7.686 8.228 36.649 1.00 89.38 167 ASN A N 1
ATOM 1371 C CA . ASN A 1 167 ? -6.358 7.614 36.561 1.00 89.38 167 ASN A CA 1
ATOM 1372 C C . ASN A 1 167 ? -6.421 6.116 36.217 1.00 89.38 167 ASN A C 1
ATOM 1374 O O . ASN A 1 167 ? -5.650 5.644 35.380 1.00 89.38 167 ASN A O 1
ATOM 1378 N N . GLY A 1 168 ? -7.370 5.374 36.799 1.00 87.75 168 GLY A N 1
ATOM 1379 C CA . GLY A 1 168 ? -7.564 3.952 36.496 1.00 87.75 168 GLY A CA 1
ATOM 1380 C C . GLY A 1 168 ? -8.029 3.725 35.055 1.00 87.75 168 GLY A C 1
ATOM 1381 O O . GLY A 1 168 ? -7.492 2.869 34.346 1.00 87.75 168 GLY A O 1
ATOM 1382 N N . PHE A 1 169 ? -8.970 4.546 34.583 1.00 87.25 169 PHE A N 1
ATOM 1383 C CA . PHE A 1 169 ? -9.438 4.516 33.194 1.00 87.25 169 PHE A CA 1
ATOM 1384 C C . PHE A 1 169 ? -8.336 4.891 32.197 1.00 87.25 169 PHE A C 1
ATOM 1386 O O . PHE A 1 169 ? -8.161 4.208 31.185 1.00 87.25 169 PHE A O 1
ATOM 1393 N N . SER A 1 170 ? -7.556 5.927 32.502 1.00 90.00 170 SER A N 1
ATOM 1394 C CA . SER A 1 170 ? -6.435 6.388 31.683 1.00 90.00 170 SER A CA 1
ATOM 1395 C C . SER A 1 170 ? -5.370 5.299 31.524 1.00 90.00 170 SER A C 1
ATOM 1397 O O . SER A 1 170 ? -4.950 5.006 30.403 1.00 90.00 170 SER A O 1
ATOM 1399 N N . LEU A 1 171 ? -5.002 4.604 32.608 1.00 92.75 171 LEU A N 1
ATOM 1400 C CA . LEU A 1 171 ? -4.068 3.472 32.554 1.00 92.75 171 LEU A CA 1
ATOM 1401 C C . LEU A 1 171 ? -4.601 2.320 31.689 1.00 92.75 171 LEU A C 1
ATOM 1403 O O . LEU A 1 171 ? -3.863 1.785 30.856 1.00 92.75 171 LEU A O 1
ATOM 1407 N N . ARG A 1 172 ? -5.890 1.977 31.824 1.00 91.25 172 ARG A N 1
ATOM 1408 C CA . ARG A 1 172 ? -6.551 0.952 30.995 1.00 91.25 172 ARG A CA 1
ATOM 1409 C C . ARG A 1 172 ? -6.517 1.319 29.510 1.00 91.25 172 ARG A C 1
ATOM 1411 O O . ARG A 1 172 ? -6.183 0.481 28.672 1.00 91.25 172 ARG A O 1
ATOM 1418 N N . MET A 1 173 ? -6.847 2.566 29.176 1.00 93.44 173 MET A N 1
ATOM 1419 C CA . MET A 1 173 ? -6.835 3.056 27.794 1.00 93.44 173 MET A CA 1
ATOM 1420 C C . MET A 1 173 ? -5.421 3.117 27.219 1.00 93.44 173 MET A C 1
ATOM 1422 O O . MET A 1 173 ? -5.212 2.733 26.068 1.00 93.44 173 MET A O 1
ATOM 1426 N N . LYS A 1 174 ? -4.434 3.509 28.029 1.00 93.88 174 LYS A N 1
ATOM 1427 C CA . LYS A 1 174 ? -3.024 3.543 27.633 1.00 93.88 174 LYS A CA 1
ATOM 1428 C C . LYS A 1 174 ? -2.501 2.163 27.224 1.00 93.88 174 LYS A C 1
ATOM 1430 O O . LYS A 1 174 ? -1.812 2.072 26.211 1.00 93.88 174 LYS A O 1
ATOM 1435 N N . ASP A 1 175 ? -2.855 1.087 27.936 1.00 94.00 175 ASP A N 1
ATOM 1436 C CA . ASP A 1 175 ? -2.480 -0.281 27.526 1.00 94.00 175 ASP A CA 1
ATOM 1437 C C . ASP A 1 175 ? -3.103 -0.659 26.172 1.00 94.00 175 ASP A C 1
ATOM 1439 O O . ASP A 1 175 ? -2.415 -1.167 25.284 1.00 94.00 175 ASP A O 1
ATOM 1443 N N . ILE A 1 176 ? -4.386 -0.339 25.961 1.00 93.25 176 ILE A N 1
ATOM 1444 C CA . ILE A 1 176 ? -5.070 -0.592 24.681 1.00 93.25 176 ILE A CA 1
ATOM 1445 C C . ILE A 1 176 ? -4.381 0.167 23.540 1.00 93.25 176 ILE A C 1
ATOM 1447 O O . ILE A 1 176 ? -4.095 -0.429 22.497 1.00 93.25 176 ILE A O 1
ATOM 1451 N N . PHE A 1 177 ? -4.075 1.452 23.739 1.00 91.88 177 PHE A N 1
ATOM 1452 C CA . PHE A 1 177 ? -3.369 2.264 22.751 1.00 91.88 177 PHE A CA 1
ATOM 1453 C C . PHE A 1 177 ? -1.984 1.697 22.446 1.00 91.88 177 PHE A C 1
ATOM 1455 O O . PHE A 1 177 ? -1.680 1.472 21.278 1.00 91.88 177 PHE A O 1
ATOM 1462 N N . ASN A 1 178 ? -1.184 1.381 23.465 1.00 93.75 178 ASN A N 1
ATOM 1463 C CA . ASN A 1 178 ? 0.169 0.849 23.295 1.00 93.75 178 ASN A CA 1
ATOM 1464 C C . ASN A 1 178 ? 0.187 -0.493 22.554 1.00 93.75 178 ASN A C 1
ATOM 1466 O O . ASN A 1 178 ? 1.028 -0.730 21.684 1.00 93.75 178 ASN A O 1
ATOM 1470 N N . ARG A 1 179 ? -0.748 -1.396 22.865 1.00 92.88 179 ARG A N 1
ATOM 1471 C CA . ARG A 1 179 ? -0.851 -2.686 22.168 1.00 92.88 179 ARG A CA 1
ATOM 1472 C C . ARG A 1 179 ? -1.279 -2.513 20.716 1.00 92.88 179 ARG A C 1
ATOM 1474 O O . ARG A 1 179 ? -0.715 -3.166 19.837 1.00 92.88 179 ARG A O 1
ATOM 1481 N N . LYS A 1 180 ? -2.224 -1.608 20.448 1.00 89.44 180 LYS A N 1
ATOM 1482 C CA . LYS A 1 180 ? -2.634 -1.268 19.082 1.00 89.44 180 LYS A CA 1
ATOM 1483 C C . LYS A 1 180 ? -1.465 -0.680 18.290 1.00 89.44 180 LYS A C 1
ATOM 1485 O O . LYS A 1 180 ? -1.157 -1.190 17.217 1.00 89.44 180 LYS A O 1
ATOM 1490 N N . THR A 1 181 ? -0.801 0.351 18.810 1.00 90.00 181 THR A N 1
ATOM 1491 C CA . THR A 1 181 ? 0.277 1.063 18.105 1.00 90.00 181 THR A CA 1
ATOM 1492 C C . THR A 1 181 ? 1.507 0.189 17.897 1.00 90.00 181 THR A C 1
ATOM 1494 O O . THR A 1 181 ? 2.052 0.174 16.798 1.00 90.00 181 THR A O 1
ATOM 1497 N N . SER A 1 182 ? 1.909 -0.610 18.887 1.00 93.62 182 SER A N 1
ATOM 1498 C CA . SER A 1 182 ? 3.034 -1.544 18.732 1.00 93.62 182 SER A CA 1
ATOM 1499 C C . SER A 1 182 ? 2.751 -2.643 17.703 1.00 93.62 182 SER A C 1
ATOM 1501 O O . SER A 1 182 ? 3.636 -3.006 16.929 1.00 93.62 182 SER A O 1
ATOM 1503 N N . THR A 1 183 ? 1.521 -3.161 17.650 1.00 89.69 183 THR A N 1
ATOM 1504 C CA . THR A 1 183 ? 1.127 -4.153 16.637 1.00 89.69 183 THR A CA 1
ATOM 1505 C C . THR A 1 183 ? 1.047 -3.518 15.250 1.00 89.69 183 THR A C 1
ATOM 1507 O O . THR A 1 183 ? 1.522 -4.108 14.282 1.00 89.69 183 THR A O 1
ATOM 1510 N N . TYR A 1 184 ? 0.529 -2.292 15.158 1.00 87.06 184 TYR A N 1
ATOM 1511 C CA . TYR A 1 184 ? 0.508 -1.512 13.922 1.00 87.06 184 TYR A CA 1
ATOM 1512 C C . TYR A 1 184 ? 1.920 -1.258 13.384 1.00 87.06 184 TYR A C 1
ATOM 1514 O O . TYR A 1 184 ? 2.188 -1.543 12.222 1.00 87.06 184 TYR A O 1
ATOM 1522 N N . ALA A 1 185 ? 2.852 -0.834 14.243 1.00 87.62 185 ALA A N 1
ATOM 1523 C CA . ALA A 1 185 ? 4.251 -0.639 13.872 1.00 87.62 185 ALA A CA 1
ATOM 1524 C C . ALA A 1 185 ? 4.878 -1.927 13.314 1.00 87.62 185 ALA A C 1
ATOM 1526 O O . ALA A 1 185 ? 5.513 -1.893 12.267 1.00 87.62 185 ALA A O 1
ATOM 1527 N N . LYS A 1 186 ? 4.635 -3.086 13.947 1.00 88.94 186 LYS A N 1
ATOM 1528 C CA . LYS A 1 186 ? 5.115 -4.387 13.441 1.00 88.94 186 LYS A CA 1
ATOM 1529 C C . LYS A 1 186 ? 4.571 -4.710 12.049 1.00 88.94 186 LYS A C 1
ATOM 1531 O O . LYS A 1 186 ? 5.320 -5.203 11.208 1.00 88.94 186 LYS A O 1
ATOM 1536 N N . VAL A 1 187 ? 3.283 -4.457 11.814 1.00 85.81 187 VAL A N 1
ATOM 1537 C CA . VAL A 1 187 ? 2.644 -4.675 10.509 1.00 85.81 187 VAL A CA 1
ATOM 1538 C C . VAL A 1 187 ? 3.253 -3.769 9.448 1.00 85.81 187 VAL A C 1
ATOM 1540 O O . VAL A 1 187 ? 3.703 -4.275 8.424 1.00 85.81 187 VAL A O 1
ATOM 1543 N N . GLU A 1 188 ? 3.326 -2.467 9.712 1.00 81.56 188 GLU A N 1
ATOM 1544 C CA . GLU A 1 188 ? 3.869 -1.484 8.773 1.00 81.56 188 GLU A CA 1
ATOM 1545 C C . GLU A 1 188 ? 5.344 -1.741 8.457 1.00 81.56 188 GLU A C 1
ATOM 1547 O O . GLU A 1 188 ? 5.732 -1.762 7.289 1.00 81.56 188 GLU A O 1
ATOM 1552 N N . SER A 1 189 ? 6.174 -2.024 9.466 1.00 84.69 189 SER A N 1
ATOM 1553 C CA . SER A 1 189 ? 7.584 -2.365 9.248 1.00 84.69 189 SER A CA 1
ATOM 1554 C C . SER A 1 189 ? 7.735 -3.625 8.398 1.00 84.69 189 SER A C 1
ATOM 1556 O O . SER A 1 189 ? 8.537 -3.656 7.464 1.00 84.69 189 SER A O 1
ATOM 1558 N N . LEU A 1 190 ? 6.943 -4.665 8.675 1.00 83.81 190 LEU A N 1
ATOM 1559 C CA . LEU A 1 190 ? 7.012 -5.909 7.913 1.00 83.8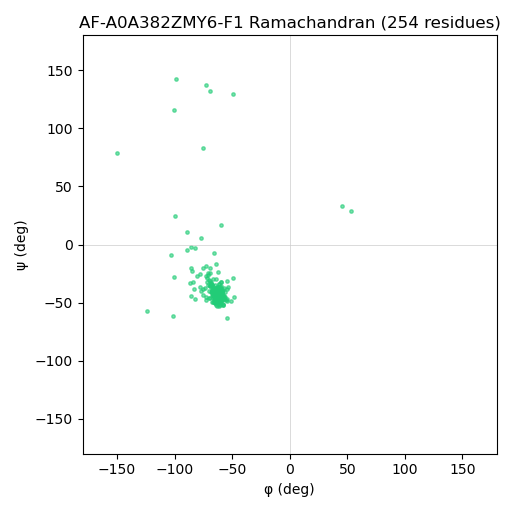1 190 LEU A CA 1
ATOM 1560 C C . LEU A 1 190 ? 6.477 -5.738 6.482 1.00 83.81 190 LEU A C 1
ATOM 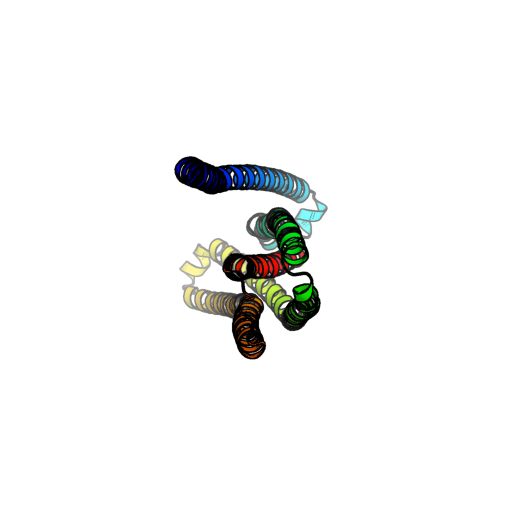1562 O O . LEU A 1 190 ? 6.972 -6.389 5.567 1.00 83.81 190 LEU A O 1
ATOM 1566 N N . MET A 1 191 ? 5.512 -4.844 6.260 1.00 76.44 191 MET A N 1
ATOM 1567 C CA . MET A 1 191 ? 5.011 -4.512 4.923 1.00 76.44 191 MET A CA 1
ATOM 1568 C C . MET A 1 191 ? 6.025 -3.739 4.066 1.00 76.44 191 MET A C 1
ATOM 1570 O O . MET A 1 191 ? 5.921 -3.787 2.843 1.00 76.44 191 MET A O 1
ATOM 1574 N N . GLN A 1 192 ? 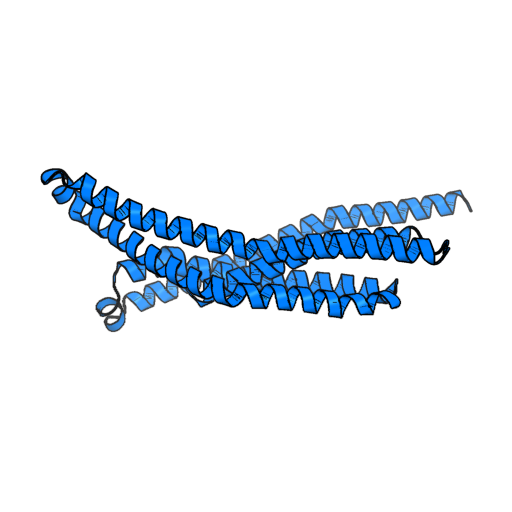7.030 -3.096 4.670 1.00 77.00 192 GLN A N 1
ATOM 1575 C CA . GLN A 1 192 ? 8.120 -2.420 3.949 1.00 77.00 192 GLN A CA 1
ATOM 1576 C C . GLN A 1 192 ? 9.287 -3.352 3.573 1.00 77.00 192 GLN A C 1
ATOM 1578 O O . GLN A 1 192 ? 10.031 -3.061 2.639 1.00 77.00 192 GLN A O 1
ATOM 1583 N N . MET A 1 193 ? 9.430 -4.503 4.236 1.00 79.56 193 MET A N 1
ATOM 1584 C CA . MET A 1 193 ? 10.502 -5.476 3.968 1.00 79.56 193 MET A CA 1
ATOM 1585 C C . MET A 1 193 ? 10.589 -5.982 2.512 1.00 79.56 193 MET A C 1
ATOM 1587 O O . MET A 1 193 ? 11.707 -6.061 2.001 1.00 79.56 193 MET A O 1
ATOM 1591 N N . PRO A 1 194 ? 9.483 -6.283 1.790 1.00 74.06 194 PRO A N 1
ATOM 1592 C CA . PRO A 1 194 ? 9.555 -6.710 0.391 1.00 74.06 194 PRO A CA 1
ATOM 1593 C C . PRO A 1 194 ? 10.258 -5.680 -0.492 1.00 74.06 194 PRO A C 1
ATOM 1595 O O . PRO A 1 194 ? 11.037 -6.037 -1.368 1.00 74.06 194 PRO A O 1
ATOM 1598 N N . ARG A 1 195 ? 9.997 -4.393 -0.240 1.00 73.50 195 ARG A N 1
ATOM 1599 C CA . ARG A 1 195 ? 10.598 -3.289 -0.983 1.00 73.50 195 ARG A CA 1
ATOM 1600 C C . ARG A 1 195 ? 12.110 -3.243 -0.766 1.00 73.50 195 ARG A C 1
ATOM 1602 O O . ARG A 1 195 ? 12.841 -3.177 -1.745 1.00 73.50 195 ARG A O 1
ATOM 1609 N N . LEU A 1 196 ? 12.563 -3.314 0.487 1.00 76.38 196 LEU A N 1
ATOM 1610 C CA . LEU A 1 196 ? 13.992 -3.283 0.833 1.00 76.38 196 LEU A CA 1
ATOM 1611 C C . LEU A 1 196 ? 14.753 -4.471 0.224 1.00 76.38 196 LEU A C 1
ATOM 1613 O O . LEU A 1 196 ? 15.868 -4.313 -0.278 1.00 76.38 196 LEU A O 1
ATOM 1617 N N . LEU A 1 197 ? 14.132 -5.655 0.211 1.00 76.06 197 LEU A N 1
ATOM 1618 C CA . LEU A 1 197 ? 14.690 -6.827 -0.464 1.00 76.06 197 LEU A CA 1
ATOM 1619 C C . LEU A 1 197 ? 14.832 -6.583 -1.969 1.00 76.06 197 LEU A C 1
ATOM 1621 O O . LEU A 1 197 ? 15.889 -6.857 -2.528 1.00 76.06 197 LEU A O 1
ATOM 1625 N N . LEU A 1 198 ? 13.806 -6.030 -2.620 1.00 70.06 198 LEU A N 1
ATOM 1626 C CA . LEU A 1 198 ? 13.849 -5.749 -4.057 1.00 70.06 198 LEU A CA 1
ATOM 1627 C C . LEU A 1 198 ? 14.849 -4.656 -4.426 1.00 70.06 198 LEU A C 1
ATOM 1629 O O . LEU A 1 198 ? 15.539 -4.801 -5.431 1.00 70.06 198 LEU A O 1
ATOM 1633 N N . GLU A 1 199 ? 14.969 -3.608 -3.611 1.00 71.31 199 GLU A N 1
ATOM 1634 C CA . GLU A 1 199 ? 16.019 -2.592 -3.747 1.00 71.31 199 GLU A CA 1
ATOM 1635 C C . GLU A 1 199 ? 17.407 -3.243 -3.729 1.00 71.31 199 GLU A C 1
ATOM 1637 O O . GLU A 1 199 ? 18.211 -3.019 -4.634 1.00 71.31 199 GLU A O 1
ATOM 1642 N N . THR A 1 200 ? 17.648 -4.132 -2.765 1.00 78.19 200 THR A N 1
ATOM 1643 C CA . THR A 1 200 ? 18.923 -4.851 -2.640 1.00 78.19 200 THR A CA 1
ATOM 1644 C C . THR A 1 200 ? 19.179 -5.772 -3.836 1.00 78.19 200 THR A C 1
ATOM 1646 O O . THR A 1 200 ? 20.260 -5.742 -4.422 1.00 78.19 200 THR A O 1
ATOM 1649 N N . ILE A 1 201 ? 18.177 -6.557 -4.245 1.00 74.06 201 ILE A N 1
ATOM 1650 C CA . ILE A 1 201 ? 18.264 -7.468 -5.396 1.00 74.06 201 ILE A CA 1
ATOM 1651 C C . ILE A 1 201 ? 18.579 -6.695 -6.678 1.00 74.06 201 ILE A C 1
ATOM 1653 O O . ILE A 1 201 ? 19.420 -7.129 -7.459 1.00 74.06 201 ILE A O 1
ATOM 1657 N N . LEU A 1 202 ? 17.931 -5.551 -6.903 1.00 70.81 202 LEU A N 1
ATOM 1658 C CA . LEU A 1 202 ? 18.142 -4.756 -8.110 1.00 70.81 202 LEU A CA 1
ATOM 1659 C C . LEU A 1 202 ? 19.542 -4.148 -8.164 1.00 70.81 202 LEU A C 1
ATOM 1661 O O . LEU A 1 202 ? 20.153 -4.161 -9.229 1.00 70.81 202 LEU A O 1
ATOM 1665 N N . ILE A 1 203 ? 20.081 -3.683 -7.033 1.00 74.50 203 ILE A N 1
ATOM 1666 C CA . ILE A 1 203 ? 21.473 -3.216 -6.965 1.00 74.50 203 ILE A CA 1
ATOM 1667 C C . ILE A 1 203 ? 22.431 -4.365 -7.294 1.00 74.50 203 ILE A C 1
ATOM 1669 O O . ILE A 1 203 ? 23.314 -4.199 -8.134 1.00 74.50 203 ILE A O 1
ATOM 1673 N N . VAL A 1 204 ? 22.229 -5.543 -6.697 1.00 75.12 204 VAL A N 1
ATOM 1674 C CA . VAL A 1 204 ? 23.051 -6.730 -6.982 1.00 75.12 204 VAL A CA 1
ATOM 1675 C C . VAL A 1 204 ? 22.967 -7.112 -8.463 1.00 75.12 204 VAL A C 1
ATOM 1677 O O . VAL A 1 204 ? 23.997 -7.349 -9.087 1.00 75.12 204 VAL A O 1
ATOM 1680 N N . LEU A 1 205 ? 21.771 -7.105 -9.059 1.00 70.12 205 LEU A N 1
ATOM 1681 C CA . LEU A 1 205 ? 21.582 -7.388 -10.483 1.00 70.12 205 LEU A CA 1
ATOM 1682 C C . LEU A 1 205 ? 22.283 -6.367 -11.382 1.00 70.12 205 LEU A C 1
ATOM 1684 O O . LEU A 1 205 ? 22.900 -6.769 -12.366 1.00 70.12 205 LEU A O 1
ATOM 1688 N N . ILE A 1 206 ? 22.233 -5.072 -11.052 1.00 69.31 206 ILE A N 1
ATOM 1689 C CA . ILE A 1 206 ? 22.965 -4.038 -11.797 1.00 69.31 206 ILE A CA 1
ATOM 1690 C C . ILE A 1 206 ? 24.469 -4.310 -11.730 1.00 69.31 206 ILE A C 1
ATOM 1692 O O . ILE A 1 206 ? 25.121 -4.347 -12.771 1.00 69.31 206 ILE A O 1
ATOM 1696 N N . VAL A 1 207 ? 25.016 -4.543 -10.532 1.00 72.50 207 VAL A N 1
ATOM 1697 C CA . VAL A 1 207 ? 26.453 -4.800 -10.342 1.00 72.50 207 VAL A CA 1
ATOM 1698 C C . VAL A 1 207 ? 26.893 -6.046 -11.112 1.00 72.50 207 VAL A C 1
ATOM 1700 O O . VAL A 1 207 ? 27.891 -5.997 -11.827 1.00 72.50 207 VAL A O 1
ATOM 1703 N N . LEU A 1 208 ? 26.123 -7.136 -11.037 1.00 67.94 208 LEU A N 1
ATOM 1704 C CA . LEU A 1 208 ? 26.398 -8.365 -11.785 1.00 67.94 208 LEU A CA 1
ATOM 1705 C C . LEU A 1 208 ? 26.310 -8.155 -13.300 1.00 67.94 208 LEU A C 1
ATOM 1707 O O . LEU A 1 208 ? 27.136 -8.687 -14.035 1.00 67.94 208 LEU A O 1
ATOM 1711 N N . THR A 1 209 ? 25.347 -7.359 -13.771 1.00 66.38 209 THR A N 1
ATOM 1712 C CA . THR A 1 209 ? 25.193 -7.047 -15.201 1.00 66.38 209 THR A CA 1
ATOM 1713 C C . THR A 1 209 ? 26.378 -6.231 -15.714 1.00 66.38 209 THR A C 1
ATOM 1715 O O . THR A 1 209 ? 26.925 -6.548 -16.768 1.00 66.38 209 THR A O 1
ATOM 1718 N N . VAL A 1 210 ? 26.817 -5.218 -14.958 1.00 68.00 210 VAL A N 1
ATOM 1719 C CA . VAL A 1 210 ? 28.001 -4.408 -15.290 1.00 68.00 210 VAL A CA 1
ATOM 1720 C C . VAL A 1 210 ? 29.265 -5.268 -15.277 1.00 68.00 210 VAL A C 1
ATOM 1722 O O . VAL A 1 210 ? 30.059 -5.197 -16.211 1.00 68.00 210 VAL A O 1
ATOM 1725 N N . TYR A 1 211 ? 29.429 -6.126 -14.266 1.00 71.06 211 TYR A N 1
ATOM 1726 C CA . TYR A 1 211 ? 30.553 -7.056 -14.177 1.00 71.06 211 TYR A CA 1
ATOM 1727 C C . TYR A 1 211 ? 30.591 -8.016 -15.373 1.00 71.06 211 TYR A C 1
ATOM 1729 O O . TYR A 1 211 ? 31.615 -8.127 -16.044 1.00 71.06 211 TYR A O 1
ATOM 1737 N N . TYR A 1 212 ? 29.466 -8.654 -15.703 1.00 67.12 212 TYR A N 1
ATOM 1738 C CA . TYR A 1 212 ? 29.373 -9.563 -16.846 1.00 67.12 212 TYR A CA 1
ATOM 1739 C C . TYR A 1 212 ? 29.692 -8.852 -18.167 1.00 67.12 212 TYR A C 1
ATOM 1741 O O . TYR A 1 212 ? 30.467 -9.356 -18.979 1.00 67.12 212 TYR A O 1
ATOM 1749 N N . ALA A 1 213 ? 29.162 -7.643 -18.355 1.00 65.81 213 ALA A N 1
ATOM 1750 C CA . ALA A 1 213 ? 29.444 -6.843 -19.537 1.00 65.81 213 ALA A CA 1
ATOM 1751 C C . ALA A 1 213 ? 30.914 -6.412 -19.643 1.00 65.81 213 ALA A C 1
ATOM 1753 O O . ALA A 1 213 ? 31.452 -6.384 -20.747 1.00 65.81 213 ALA A O 1
ATOM 1754 N N . SER A 1 214 ? 31.584 -6.128 -18.517 1.00 66.12 214 SER A N 1
ATOM 1755 C CA . SER A 1 214 ? 33.019 -5.811 -18.521 1.00 66.12 214 SER A CA 1
ATOM 1756 C C . SER A 1 214 ? 33.897 -7.001 -18.917 1.00 66.12 214 SER A C 1
ATOM 1758 O O . SER A 1 214 ? 34.943 -6.801 -19.525 1.00 66.12 214 SER A O 1
ATOM 1760 N N . GLN A 1 215 ? 33.459 -8.234 -18.636 1.00 70.50 215 GLN A N 1
ATOM 1761 C CA . GLN A 1 215 ? 34.222 -9.444 -18.959 1.00 70.50 215 GLN A CA 1
ATOM 1762 C C . GLN A 1 215 ? 34.076 -9.878 -20.419 1.00 70.50 215 GLN A C 1
ATOM 1764 O O . GLN A 1 215 ? 34.984 -10.497 -20.968 1.00 70.50 215 GLN A O 1
ATOM 1769 N N . MET A 1 216 ? 32.963 -9.545 -21.081 1.00 66.12 216 MET A N 1
ATOM 1770 C CA . MET A 1 216 ? 32.756 -9.910 -22.488 1.00 66.12 216 MET A CA 1
ATOM 1771 C C . MET A 1 216 ? 33.541 -9.037 -23.485 1.00 66.12 216 MET A C 1
ATOM 1773 O O . MET A 1 216 ? 33.359 -9.203 -24.688 1.00 66.12 216 MET A O 1
ATOM 1777 N N . ASN A 1 217 ? 34.413 -8.131 -23.012 1.00 53.97 217 ASN A N 1
ATOM 1778 C CA . ASN A 1 217 ? 35.248 -7.223 -23.818 1.00 53.97 217 ASN A CA 1
ATOM 1779 C C . ASN A 1 217 ? 34.472 -6.540 -24.956 1.00 53.97 217 ASN A C 1
ATOM 1781 O O . ASN A 1 217 ? 34.954 -6.332 -26.068 1.00 53.97 217 ASN A O 1
ATOM 1785 N N . SER A 1 218 ? 33.202 -6.276 -24.678 1.00 54.53 218 SER A N 1
ATOM 1786 C CA . SER A 1 218 ? 32.239 -5.916 -25.686 1.00 54.53 218 SER A CA 1
ATOM 1787 C C . SER A 1 218 ? 32.060 -4.406 -25.651 1.00 54.53 218 SER A C 1
ATOM 1789 O O . SER A 1 218 ? 31.486 -3.887 -24.694 1.00 54.53 218 SER A O 1
ATOM 1791 N N . GLU A 1 219 ? 32.432 -3.710 -26.726 1.00 53.47 219 GLU A N 1
ATOM 1792 C CA . GLU A 1 219 ? 32.008 -2.328 -27.039 1.00 53.47 219 GLU A CA 1
ATOM 1793 C C . GLU A 1 219 ? 30.461 -2.191 -27.184 1.00 53.47 219 GLU A C 1
ATOM 1795 O O . GLU A 1 219 ? 29.943 -1.237 -27.754 1.00 53.47 219 GLU A O 1
ATOM 1800 N N . ILE A 1 220 ? 29.692 -3.172 -26.692 1.00 51.53 220 ILE A N 1
ATOM 1801 C CA . ILE A 1 220 ? 28.348 -3.550 -27.145 1.00 51.53 220 ILE A CA 1
ATOM 1802 C C . ILE A 1 220 ? 27.242 -3.048 -26.210 1.00 51.53 220 ILE A C 1
ATOM 1804 O O . ILE A 1 220 ? 26.071 -3.081 -26.596 1.00 51.53 220 ILE A O 1
ATOM 1808 N N . ILE A 1 221 ? 27.544 -2.498 -25.025 1.00 58.44 221 ILE A N 1
ATOM 1809 C CA . ILE A 1 221 ? 26.512 -1.705 -24.342 1.00 58.44 221 ILE A CA 1
ATOM 1810 C C . ILE A 1 221 ? 26.418 -0.357 -25.051 1.00 58.44 221 ILE A C 1
ATOM 1812 O O . ILE A 1 221 ? 27.007 0.641 -24.640 1.00 58.44 221 ILE A O 1
ATOM 1816 N N . ASN A 1 222 ? 25.651 -0.342 -26.139 1.00 61.91 222 ASN A N 1
ATOM 1817 C CA . ASN A 1 222 ? 25.209 0.879 -26.778 1.00 61.91 222 ASN A CA 1
ATOM 1818 C C . ASN A 1 222 ? 24.630 1.797 -25.678 1.00 61.91 222 ASN A C 1
ATOM 1820 O O . ASN A 1 222 ? 23.796 1.346 -24.891 1.00 61.91 222 ASN A O 1
ATOM 1824 N N . PRO A 1 223 ? 25.032 3.074 -25.582 1.00 63.00 223 PRO A N 1
ATOM 1825 C CA . PRO A 1 223 ? 24.541 3.981 -24.541 1.00 63.00 223 PRO A CA 1
ATOM 1826 C C . PRO A 1 223 ? 23.008 3.995 -24.410 1.00 63.00 223 PRO A C 1
ATOM 1828 O O . PRO A 1 223 ? 22.470 4.185 -23.321 1.00 63.00 223 PRO A O 1
ATOM 1831 N N . SER A 1 224 ? 22.295 3.723 -25.507 1.00 61.91 224 SER A N 1
ATOM 1832 C CA . SER A 1 224 ? 20.839 3.559 -25.525 1.00 61.91 224 SER A CA 1
ATOM 1833 C C . SER A 1 224 ? 20.319 2.362 -24.709 1.00 61.91 224 SER A C 1
ATOM 1835 O O . SER A 1 224 ? 19.320 2.514 -24.004 1.00 61.91 224 SER A O 1
ATOM 1837 N N . THR A 1 225 ? 20.987 1.203 -24.728 1.00 65.25 225 THR A N 1
ATOM 1838 C CA . THR A 1 225 ? 20.600 0.034 -23.916 1.00 65.25 225 THR A CA 1
ATOM 1839 C C . THR A 1 225 ? 20.945 0.239 -22.445 1.00 65.25 225 THR A C 1
ATOM 1841 O O . THR A 1 225 ? 20.126 -0.087 -21.587 1.00 65.25 225 THR A O 1
ATOM 1844 N N . ALA A 1 226 ? 22.081 0.878 -22.140 1.00 67.75 226 ALA A N 1
ATOM 1845 C CA . ALA A 1 226 ? 22.432 1.269 -20.772 1.00 67.75 226 ALA A CA 1
ATOM 1846 C C . ALA A 1 226 ? 21.362 2.181 -20.151 1.00 67.75 226 ALA A C 1
ATOM 1848 O O . ALA A 1 226 ? 20.848 1.904 -19.066 1.00 67.75 226 ALA A O 1
ATOM 1849 N N . VAL A 1 227 ? 20.981 3.248 -20.864 1.00 65.81 227 VAL A N 1
ATOM 1850 C CA . VAL A 1 227 ? 19.953 4.195 -20.409 1.00 65.81 227 VAL A CA 1
ATOM 1851 C C . VAL A 1 227 ? 18.608 3.495 -20.238 1.00 65.81 227 VAL A C 1
ATOM 1853 O O . VAL A 1 227 ? 17.926 3.726 -19.240 1.00 65.81 227 VAL A O 1
ATOM 1856 N N . PHE A 1 228 ? 18.230 2.608 -21.159 1.00 68.94 228 PHE A N 1
ATOM 1857 C CA . PHE A 1 228 ? 16.974 1.872 -21.059 1.00 68.94 228 PHE A CA 1
ATOM 1858 C C . PHE A 1 228 ? 16.932 0.940 -19.838 1.00 68.94 228 PHE A C 1
ATOM 1860 O O . PHE A 1 228 ? 15.944 0.964 -19.105 1.00 68.94 228 PHE A O 1
ATOM 1867 N N . ILE A 1 229 ? 18.003 0.184 -19.560 1.00 68.81 229 ILE A N 1
ATOM 1868 C CA . ILE A 1 229 ? 18.100 -0.681 -18.370 1.00 68.81 229 ILE A CA 1
ATOM 1869 C C . ILE A 1 229 ? 17.990 0.153 -17.095 1.00 68.81 229 ILE A C 1
ATOM 1871 O O . ILE A 1 229 ? 17.207 -0.176 -16.205 1.00 68.81 229 ILE A O 1
ATOM 1875 N N . VAL A 1 230 ? 18.724 1.264 -17.017 1.00 69.31 230 VAL A N 1
ATOM 1876 C CA . VAL A 1 230 ? 18.692 2.160 -15.856 1.00 69.31 230 VAL A CA 1
ATOM 1877 C C . VAL A 1 230 ? 17.277 2.709 -15.642 1.00 69.31 230 VAL A C 1
ATOM 1879 O O . VAL A 1 230 ? 16.730 2.600 -14.545 1.00 69.31 230 VAL A O 1
ATOM 1882 N N . VAL A 1 231 ? 16.630 3.219 -16.694 1.00 69.75 231 VAL A N 1
ATOM 1883 C CA . VAL A 1 231 ? 15.250 3.732 -16.631 1.00 69.75 231 VAL A CA 1
ATOM 1884 C C . VAL A 1 231 ? 14.251 2.636 -16.250 1.00 69.75 231 VAL A C 1
ATOM 1886 O O . VAL A 1 231 ? 13.336 2.892 -15.461 1.00 69.75 231 VAL A O 1
ATOM 1889 N N . ALA A 1 232 ? 14.422 1.418 -16.767 1.00 70.25 232 ALA A N 1
ATOM 1890 C CA . ALA A 1 232 ? 13.583 0.276 -16.432 1.00 70.25 232 ALA A CA 1
ATOM 1891 C C . ALA A 1 232 ? 13.735 -0.114 -14.956 1.00 70.25 232 ALA A C 1
ATOM 1893 O O . ALA A 1 232 ? 12.725 -0.271 -14.278 1.00 70.25 232 ALA A O 1
ATOM 1894 N N . VAL A 1 233 ? 14.956 -0.180 -14.414 1.00 69.31 233 VAL A N 1
ATOM 1895 C CA . VAL A 1 233 ? 15.189 -0.490 -12.991 1.00 69.31 233 VAL A CA 1
ATOM 1896 C C . VAL A 1 233 ? 14.611 0.596 -12.078 1.00 69.31 233 VAL A C 1
ATOM 1898 O O . VAL A 1 233 ? 13.876 0.283 -11.137 1.00 69.31 233 VAL A O 1
ATOM 1901 N N . PHE A 1 234 ? 14.849 1.874 -12.391 1.00 68.31 234 PHE A N 1
ATOM 1902 C CA . PHE A 1 234 ? 14.267 2.996 -11.645 1.00 68.31 234 PHE A CA 1
ATOM 1903 C C . PHE A 1 234 ? 12.737 3.027 -11.700 1.00 68.31 234 PHE A C 1
ATOM 1905 O O . PHE A 1 234 ? 12.105 3.585 -10.803 1.00 68.31 234 PHE A O 1
ATOM 1912 N N . ARG A 1 235 ? 12.124 2.428 -12.728 1.00 72.69 235 ARG A N 1
ATOM 1913 C CA . ARG A 1 235 ? 10.675 2.225 -12.800 1.00 72.69 235 ARG A CA 1
ATOM 1914 C C . ARG A 1 235 ? 10.234 0.995 -12.023 1.00 72.69 235 ARG A C 1
ATOM 1916 O O . ARG A 1 235 ? 9.307 1.120 -11.241 1.00 72.69 235 ARG A O 1
ATOM 1923 N N . LEU A 1 236 ? 10.885 -0.152 -12.171 1.00 70.56 236 LEU A N 1
ATOM 1924 C CA . LEU A 1 236 ? 10.489 -1.401 -11.512 1.00 70.56 236 LEU A CA 1
ATOM 1925 C C . LEU A 1 236 ? 10.486 -1.283 -9.977 1.00 70.56 236 LEU A C 1
ATOM 1927 O O . LEU A 1 236 ? 9.619 -1.868 -9.328 1.00 70.56 236 LEU A O 1
ATOM 1931 N N . LEU A 1 237 ? 11.374 -0.462 -9.403 1.00 68.81 237 LEU A N 1
ATOM 1932 C CA . LEU A 1 237 ? 11.422 -0.156 -7.967 1.00 68.81 237 LEU A CA 1
ATOM 1933 C C . LEU A 1 237 ? 10.091 0.378 -7.392 1.00 68.81 237 LEU A C 1
ATOM 1935 O O . LEU A 1 237 ? 9.487 -0.285 -6.540 1.00 68.81 237 LEU A O 1
ATOM 1939 N N . PRO A 1 238 ? 9.581 1.548 -7.829 1.00 67.50 238 PRO A N 1
ATOM 1940 C CA . PRO A 1 238 ? 8.307 2.064 -7.350 1.00 67.50 238 PRO A CA 1
ATOM 1941 C C . PRO A 1 238 ? 7.126 1.168 -7.737 1.00 67.50 238 PRO A C 1
ATOM 1943 O O . PRO A 1 238 ? 6.164 1.116 -6.973 1.00 67.50 238 PRO A O 1
ATOM 1946 N N . MET A 1 239 ? 7.188 0.441 -8.861 1.00 70.38 239 MET A N 1
ATOM 1947 C CA . MET A 1 239 ? 6.128 -0.501 -9.246 1.00 70.38 239 MET A CA 1
ATOM 1948 C C . MET A 1 239 ? 5.998 -1.638 -8.239 1.00 70.38 239 MET A C 1
ATOM 1950 O O . MET A 1 239 ? 4.904 -1.924 -7.758 1.00 70.38 239 MET A O 1
ATOM 1954 N N . ALA A 1 240 ? 7.115 -2.269 -7.876 1.00 67.81 240 ALA A N 1
ATOM 1955 C CA . ALA A 1 240 ? 7.084 -3.390 -6.958 1.00 67.81 240 ALA A CA 1
ATOM 1956 C C . ALA A 1 240 ? 6.711 -2.952 -5.534 1.00 67.81 240 ALA A C 1
ATOM 1958 O O . ALA A 1 240 ? 5.965 -3.654 -4.848 1.00 67.81 240 ALA A O 1
ATOM 1959 N N . ASN A 1 241 ? 7.136 -1.753 -5.118 1.00 69.19 241 ASN A N 1
ATOM 1960 C CA . ASN A 1 241 ? 6.683 -1.138 -3.870 1.00 69.19 241 ASN A CA 1
ATOM 1961 C C . ASN A 1 241 ? 5.162 -0.909 -3.869 1.00 69.19 241 ASN A C 1
ATOM 1963 O O . ASN A 1 241 ? 4.467 -1.315 -2.943 1.00 69.19 241 ASN A O 1
ATOM 1967 N N . LYS A 1 242 ? 4.611 -0.315 -4.930 1.00 72.94 242 LYS A N 1
ATOM 1968 C CA . LYS A 1 242 ? 3.162 -0.112 -5.039 1.00 72.94 242 LYS A CA 1
ATOM 1969 C C . LYS A 1 242 ? 2.390 -1.423 -5.119 1.00 72.94 242 LYS A C 1
ATOM 1971 O O . LYS A 1 242 ? 1.333 -1.516 -4.512 1.00 72.94 242 LYS A O 1
ATOM 1976 N N . ALA A 1 243 ? 2.912 -2.436 -5.808 1.00 69.75 243 ALA A N 1
ATOM 1977 C CA . ALA A 1 243 ? 2.288 -3.753 -5.884 1.00 69.75 243 ALA A CA 1
ATOM 1978 C C . ALA A 1 243 ? 2.249 -4.439 -4.510 1.00 69.75 243 ALA A C 1
ATOM 1980 O O . ALA A 1 243 ? 1.207 -4.938 -4.092 1.00 69.75 243 ALA A O 1
ATOM 1981 N N . THR A 1 244 ? 3.361 -4.417 -3.771 1.00 68.00 244 THR A N 1
ATOM 1982 C CA . THR A 1 244 ? 3.453 -5.009 -2.424 1.00 68.00 244 THR A CA 1
ATOM 1983 C C . THR A 1 244 ? 2.608 -4.261 -1.399 1.00 68.00 244 THR A C 1
ATOM 1985 O O . THR A 1 244 ? 1.903 -4.902 -0.616 1.00 68.00 244 THR A O 1
ATOM 1988 N N . GLN A 1 245 ? 2.588 -2.927 -1.451 1.00 69.94 245 GLN A N 1
ATOM 1989 C CA . GLN A 1 245 ? 1.666 -2.124 -0.651 1.00 69.94 245 GLN A CA 1
ATOM 1990 C C . GLN A 1 245 ? 0.217 -2.440 -1.011 1.00 69.94 245 GLN A C 1
ATOM 1992 O O . GLN A 1 245 ? -0.563 -2.774 -0.124 1.00 69.94 245 GLN A O 1
ATOM 1997 N N . SER A 1 246 ? -0.134 -2.403 -2.297 1.00 72.81 246 SER A N 1
ATOM 1998 C CA . SER A 1 246 ? -1.484 -2.674 -2.793 1.00 72.81 246 SER A CA 1
ATOM 1999 C C . SER A 1 246 ? -2.006 -4.032 -2.329 1.00 72.81 246 SER A C 1
ATOM 2001 O O . SER A 1 246 ? -3.074 -4.105 -1.725 1.00 72.81 246 SER A O 1
ATOM 2003 N N . LEU A 1 247 ? -1.206 -5.091 -2.473 1.00 68.69 247 LEU A N 1
ATOM 2004 C CA . LEU A 1 247 ? -1.526 -6.430 -1.967 1.00 68.69 247 LEU A CA 1
ATOM 2005 C C . LEU A 1 247 ? -1.725 -6.462 -0.443 1.00 68.69 247 LEU A C 1
ATOM 2007 O O . LEU A 1 247 ? -2.584 -7.189 0.063 1.00 68.69 247 LEU A O 1
ATOM 2011 N N . GLY A 1 248 ? -0.935 -5.688 0.304 1.00 66.31 248 GLY A N 1
ATOM 2012 C CA . GLY A 1 248 ? -1.088 -5.550 1.749 1.00 66.31 248 GLY A CA 1
ATOM 2013 C C . GLY A 1 248 ? -2.386 -4.846 2.146 1.00 66.31 248 GLY A C 1
ATOM 2014 O O . GLY A 1 248 ? -3.076 -5.313 3.055 1.00 66.31 248 GLY A O 1
ATOM 2015 N N . TRP A 1 249 ? -2.743 -3.779 1.431 1.00 69.12 249 TRP A N 1
ATOM 2016 C CA . TRP A 1 249 ? -3.999 -3.055 1.604 1.00 69.12 249 TRP A CA 1
ATOM 2017 C C . TRP A 1 249 ? -5.204 -3.930 1.257 1.00 69.12 249 TRP A C 1
ATOM 2019 O O . TRP A 1 249 ? -6.076 -4.071 2.106 1.00 69.12 249 TRP A O 1
ATOM 2029 N N . PHE A 1 250 ? -5.214 -4.619 0.109 1.00 70.12 250 PHE A N 1
ATOM 2030 C CA . PHE A 1 250 ? -6.270 -5.577 -0.256 1.00 70.12 250 PHE A CA 1
ATOM 2031 C C . PHE A 1 250 ? -6.575 -6.565 0.869 1.00 70.12 250 PHE A C 1
ATOM 2033 O O . PHE A 1 250 ? -7.733 -6.784 1.219 1.00 70.12 250 PHE A O 1
ATOM 2040 N N . ARG A 1 251 ? -5.532 -7.127 1.491 1.00 63.94 251 ARG A N 1
ATOM 2041 C CA . ARG A 1 251 ? -5.710 -8.018 2.640 1.00 63.94 251 ARG A CA 1
ATOM 2042 C C . ARG A 1 251 ? -6.298 -7.280 3.840 1.00 63.94 251 ARG A C 1
ATOM 2044 O O . ARG A 1 251 ? -7.193 -7.816 4.481 1.00 63.94 251 ARG A O 1
ATOM 2051 N N . ASN A 1 252 ? -5.793 -6.096 4.177 1.00 63.75 252 ASN A N 1
ATOM 2052 C CA . ASN A 1 252 ? -6.314 -5.332 5.311 1.00 63.75 252 ASN A CA 1
ATOM 2053 C C . ASN A 1 252 ? -7.796 -4.964 5.117 1.00 63.75 252 ASN A C 1
ATOM 2055 O O . ASN A 1 252 ? -8.537 -4.994 6.093 1.00 63.75 252 ASN A O 1
ATOM 2059 N N . GLY A 1 253 ? -8.231 -4.712 3.877 1.00 59.12 253 GLY A N 1
ATOM 2060 C CA . GLY A 1 253 ? -9.638 -4.522 3.518 1.00 59.12 253 GLY A CA 1
ATOM 2061 C C . GLY A 1 253 ? -10.483 -5.800 3.544 1.00 59.12 253 GLY A C 1
ATOM 2062 O O . GLY A 1 253 ? -11.650 -5.720 3.880 1.00 59.12 253 GLY A O 1
ATOM 2063 N N . MET A 1 254 ? -9.919 -6.975 3.231 1.00 57.19 254 MET A N 1
ATOM 2064 C CA . MET A 1 254 ? -10.632 -8.267 3.306 1.00 57.19 254 MET A CA 1
ATOM 2065 C C . MET A 1 254 ? -10.771 -8.824 4.726 1.00 57.19 254 MET A C 1
ATOM 2067 O O . MET A 1 254 ? -11.623 -9.671 4.979 1.00 57.19 254 MET A O 1
ATOM 2071 N N . VAL A 1 255 ? -9.866 -8.444 5.628 1.00 54.97 255 VAL A N 1
ATOM 2072 C CA . VAL A 1 255 ? -9.927 -8.861 7.034 1.00 54.97 255 VAL A CA 1
ATOM 2073 C C . VAL A 1 255 ? -10.844 -7.927 7.829 1.00 54.97 255 VAL A C 1
ATOM 2075 O O . VAL A 1 255 ? -11.262 -8.318 8.913 1.00 54.97 255 VAL A O 1
ATOM 2078 N N . ALA A 1 256 ? -11.079 -6.690 7.365 1.00 45.28 256 ALA A N 1
ATOM 2079 C CA . ALA A 1 256 ? -11.974 -5.707 7.994 1.00 45.28 256 ALA A CA 1
ATOM 2080 C C . ALA A 1 256 ? -13.442 -6.053 7.732 1.00 45.28 256 ALA A C 1
ATOM 2082 O O . ALA A 1 256 ? -14.233 -5.880 8.686 1.00 45.28 256 ALA A O 1
#

InterPro domains:
  IPR011527 ABC transporter type 1, transmembrane domain [PS50929] (1-248)
  IPR036640 ABC transporter type 1, transmembrane domain superfamily [G3DSA:1.20.1560.10] (3-256)
  IPR036640 ABC transporter type 1, transmembrane domain superfamily [SSF90123] (9-256)

Solvent-accessible surface area (backbone atoms only — not comparable to full-atom values): 13648 Å² total; per-residue (Å²): 110,72,67,63,52,52,51,52,52,52,50,53,51,50,52,53,51,49,49,66,60,48,49,58,55,56,50,50,53,49,52,50,56,48,52,53,52,50,52,53,52,42,54,52,51,51,54,51,53,53,61,54,46,72,38,70,75,50,49,76,72,53,55,68,52,56,54,52,41,40,69,72,42,38,50,53,43,30,45,51,17,43,57,53,26,51,50,51,46,54,53,46,49,53,53,46,52,56,52,50,54,46,44,49,71,77,41,58,87,56,58,74,54,51,64,54,53,53,50,52,54,50,51,46,49,58,72,44,52,64,59,41,56,55,41,52,52,52,36,52,54,34,47,51,51,45,49,41,53,48,52,53,50,63,75,39,41,66,59,37,59,75,70,64,47,51,67,63,53,50,54,57,50,50,52,43,50,50,56,30,51,54,41,46,50,55,41,54,56,56,61,47,47,53,43,56,50,49,54,52,51,51,52,51,51,50,52,52,51,52,52,53,48,64,71,66,76,48,92,68,73,45,69,69,57,52,52,48,52,52,54,48,51,69,46,50,53,60,46,51,39,50,46,51,46,29,56,51,35,36,49,57,26,72,74,94